Protein AF-A0A7V0UEN3-F1 (afdb_monomer)

Secondary structure (DSSP, 8-state):
----------------------TTSSSSTTSS--PPPPPPPPPP----PPPS-GGG---HHHHHHH-HHHHHHHTTSTTTTS-TT-SSS-TTHHHH---HHHHHHHHHHTT-HHHHHHHGGGS--TTS-HHHHHHHHHHHHTT-TTTTTGGGSHHHHTT--HHHHB-SS-------TT-TT--HHHHHHHHSPPHHHHHHHHHTTTBSS-HHHHHHTT-HHHHHHHTSSEE-STTTTSS-HHHHB-TT--SSTT-BSS-TTTTGGGT-GGG----SB--HHHHHT-GGGTB-SSEESSGGGBSSSSHHHHHTTT---TTSTTS---HHHHHHS--GGGT-TTTT-BSS-TT---

Structure (mmCIF, N/CA/C/O backbone):
data_AF-A0A7V0UEN3-F1
#
_entry.id   AF-A0A7V0UEN3-F1
#
loop_
_atom_site.group_PDB
_atom_site.id
_atom_site.type_symbol
_atom_site.label_atom_id
_atom_site.label_alt_id
_atom_site.label_comp_id
_atom_site.label_asym_id
_atom_site.label_entity_id
_atom_site.label_seq_id
_atom_site.pdbx_PDB_ins_code
_atom_site.Cartn_x
_atom_site.Cartn_y
_atom_site.Cartn_z
_atom_site.occupancy
_atom_site.B_iso_or_equiv
_atom_site.auth_seq_id
_atom_site.auth_comp_id
_atom_site.auth_asym_id
_atom_site.auth_atom_id
_atom_site.pdbx_PDB_model_num
ATOM 1 N N . MET A 1 1 ? 78.590 21.177 48.701 1.00 34.06 1 MET A N 1
ATOM 2 C CA . MET A 1 1 ? 79.447 22.345 48.427 1.00 34.06 1 MET A CA 1
ATOM 3 C C . MET A 1 1 ? 79.765 22.351 46.938 1.00 34.06 1 MET A C 1
ATOM 5 O O . MET A 1 1 ? 80.317 21.374 46.465 1.00 34.06 1 MET A O 1
ATOM 9 N N . ASN A 1 2 ? 79.355 23.424 46.264 1.00 30.95 2 ASN A N 1
ATOM 10 C CA . ASN A 1 2 ? 79.818 23.989 44.992 1.00 30.95 2 ASN A CA 1
ATOM 11 C C . ASN A 1 2 ? 79.798 23.233 43.646 1.00 30.95 2 ASN A C 1
ATOM 13 O O . ASN A 1 2 ? 80.388 22.180 43.442 1.00 30.95 2 ASN A O 1
ATOM 17 N N . MET A 1 3 ? 79.146 23.958 42.730 1.00 35.62 3 MET A N 1
ATOM 18 C CA . MET A 1 3 ? 79.207 24.022 41.270 1.00 35.62 3 MET A CA 1
ATOM 19 C C . MET A 1 3 ? 80.623 24.146 40.680 1.00 35.62 3 MET A C 1
ATOM 21 O O . MET A 1 3 ? 81.518 24.634 41.366 1.00 35.62 3 MET A O 1
ATOM 25 N N . ILE A 1 4 ? 80.738 23.802 39.383 1.00 38.94 4 ILE A N 1
ATOM 26 C CA . ILE A 1 4 ? 81.404 24.486 38.232 1.00 38.94 4 ILE A CA 1
ATOM 27 C C . ILE A 1 4 ? 81.674 23.375 37.179 1.00 38.94 4 ILE A C 1
ATOM 29 O O . ILE A 1 4 ? 82.409 22.443 37.472 1.00 38.94 4 ILE A O 1
ATOM 33 N N . ASP A 1 5 ? 80.912 23.217 36.090 1.00 41.44 5 ASP A N 1
ATOM 34 C CA . ASP A 1 5 ? 80.857 23.943 34.796 1.00 41.44 5 ASP A CA 1
ATOM 35 C C . ASP A 1 5 ? 81.599 23.200 33.650 1.00 41.44 5 ASP A C 1
ATOM 37 O O . ASP A 1 5 ? 82.594 22.517 33.868 1.00 41.44 5 ASP A O 1
ATOM 41 N N . LEU A 1 6 ? 81.091 23.408 32.426 1.00 35.53 6 LEU A N 1
ATOM 42 C CA . LEU A 1 6 ? 81.645 23.162 31.085 1.00 35.53 6 LEU A CA 1
ATOM 43 C C . LEU A 1 6 ? 81.491 21.772 30.437 1.00 35.53 6 LEU A C 1
ATOM 45 O O . LEU A 1 6 ? 82.351 20.901 30.533 1.00 35.53 6 LEU A O 1
ATOM 49 N N . LYS A 1 7 ? 80.508 21.680 29.527 1.00 35.31 7 LYS A N 1
ATOM 50 C CA . LYS A 1 7 ? 80.811 21.689 28.078 1.00 35.31 7 LYS A CA 1
ATOM 51 C C . LYS A 1 7 ? 79.569 21.956 27.222 1.00 35.31 7 LYS A C 1
ATOM 53 O O . LYS A 1 7 ? 78.658 21.143 27.108 1.00 35.31 7 LYS A O 1
ATOM 58 N N . GLN A 1 8 ? 79.593 23.114 26.569 1.00 39.03 8 GLN A N 1
ATOM 59 C CA . GLN A 1 8 ? 78.800 23.449 25.391 1.00 39.03 8 GLN A CA 1
ATOM 60 C C . GLN A 1 8 ? 79.084 22.451 24.255 1.00 39.03 8 GLN A C 1
ATOM 62 O O . GLN A 1 8 ? 80.244 22.160 23.975 1.00 39.03 8 GLN A O 1
ATOM 67 N N . SER A 1 9 ? 78.061 22.016 23.518 1.00 34.69 9 SER A N 1
ATOM 68 C CA . SER A 1 9 ? 77.983 22.297 22.075 1.00 34.69 9 SER A CA 1
ATOM 69 C C . SER A 1 9 ? 76.723 21.699 21.434 1.00 34.69 9 SER A C 1
ATOM 71 O O . SER A 1 9 ? 76.476 20.504 21.494 1.00 34.69 9 SER A O 1
ATOM 73 N N . ARG A 1 10 ? 75.991 22.584 20.745 1.00 42.34 10 ARG A N 1
ATOM 74 C CA . ARG A 1 10 ? 75.210 22.328 19.525 1.00 42.34 10 ARG A CA 1
ATOM 75 C C . ARG A 1 10 ? 74.055 21.327 19.622 1.00 42.34 10 ARG A C 1
ATOM 77 O O . ARG A 1 10 ? 74.229 20.155 19.337 1.00 42.34 10 ARG A O 1
ATOM 84 N N . LEU A 1 11 ? 72.844 21.859 19.779 1.00 40.72 11 LEU A N 1
ATOM 85 C CA . LEU A 1 11 ? 71.678 21.382 19.029 1.00 40.72 11 LEU A CA 1
ATOM 86 C C . LEU A 1 11 ? 70.752 22.572 18.748 1.00 40.72 11 LEU A C 1
ATOM 88 O O . LEU A 1 11 ? 70.087 23.111 19.631 1.00 40.72 11 LEU A O 1
ATOM 92 N N . ASN A 1 12 ? 70.803 23.010 17.489 1.00 36.81 12 ASN A N 1
ATOM 93 C CA . ASN A 1 12 ? 69.832 23.888 16.842 1.00 36.81 12 ASN A CA 1
ATOM 94 C C . ASN A 1 12 ? 68.415 23.351 17.139 1.00 36.81 12 ASN A C 1
ATOM 96 O O . ASN A 1 12 ? 68.198 22.145 17.097 1.00 36.81 12 ASN A O 1
ATOM 100 N N . ARG A 1 13 ? 67.446 24.179 17.563 1.00 47.31 13 ARG A N 1
ATOM 101 C CA . ARG A 1 13 ? 66.555 24.983 16.693 1.00 47.31 13 ARG A CA 1
ATOM 102 C C . ARG A 1 13 ? 66.130 24.209 15.436 1.00 47.31 13 ARG A C 1
ATOM 104 O O . ARG A 1 13 ? 66.981 23.649 14.767 1.00 47.31 13 ARG A O 1
ATOM 111 N N . TRP A 1 14 ? 64.844 24.299 15.092 1.00 39.47 14 TRP A N 1
ATOM 112 C CA . TRP A 1 14 ? 64.136 23.610 13.997 1.00 39.47 14 TRP A CA 1
ATOM 113 C C . TRP A 1 14 ? 63.503 22.279 14.396 1.00 39.47 14 TRP A C 1
ATOM 115 O O . TRP A 1 14 ? 64.093 21.241 14.167 1.00 39.47 14 TRP A O 1
ATOM 125 N N . LEU A 1 15 ? 62.286 22.328 14.952 1.00 40.00 15 LEU A N 1
ATOM 126 C CA . LEU A 1 15 ? 61.214 21.336 14.743 1.00 40.00 15 LEU A CA 1
ATOM 127 C C . LEU A 1 15 ? 59.886 21.900 15.307 1.00 40.00 15 LEU A C 1
ATOM 129 O O . LEU A 1 15 ? 59.292 21.374 16.239 1.00 40.00 15 LEU A O 1
ATOM 133 N N . LEU A 1 16 ? 59.433 23.025 14.748 1.00 46.91 16 LEU A N 1
ATOM 134 C CA . LEU A 1 16 ? 58.055 23.513 14.888 1.00 46.91 16 LEU A CA 1
ATOM 135 C C . LEU A 1 16 ? 57.559 23.930 13.503 1.00 46.91 16 LEU A C 1
ATOM 137 O O . LEU A 1 16 ? 57.627 25.101 13.147 1.00 46.91 16 LEU A O 1
ATOM 141 N N . ALA A 1 17 ? 57.119 22.962 12.704 1.00 47.28 17 ALA A N 1
ATOM 142 C CA . ALA A 1 17 ? 56.241 23.180 11.557 1.00 47.28 17 ALA A CA 1
ATOM 143 C C . ALA A 1 17 ? 55.686 21.829 11.080 1.00 47.28 17 ALA A C 1
ATOM 145 O O . ALA A 1 17 ? 56.423 20.849 11.048 1.00 47.28 17 ALA A O 1
ATOM 146 N N . PHE A 1 18 ? 54.418 21.834 10.658 1.00 39.78 18 PHE A N 1
ATOM 147 C CA . PHE A 1 18 ? 53.669 20.764 9.976 1.00 39.78 18 PHE A CA 1
ATOM 148 C C . PHE A 1 18 ? 52.889 19.763 10.847 1.00 39.78 18 PHE A C 1
ATOM 150 O O . PHE A 1 18 ? 53.168 18.569 10.869 1.00 39.78 18 PHE A O 1
ATOM 157 N N . ALA A 1 19 ? 51.800 20.244 11.454 1.00 39.06 19 ALA A N 1
ATOM 158 C CA . ALA A 1 19 ? 50.591 19.437 11.642 1.00 39.06 19 ALA A CA 1
ATOM 159 C C . ALA A 1 19 ? 49.602 19.765 10.496 1.00 39.06 19 ALA A C 1
ATOM 161 O O . ALA A 1 19 ? 49.309 20.948 10.304 1.00 39.06 19 ALA A O 1
ATOM 162 N N . PRO A 1 20 ? 49.103 18.792 9.707 1.00 40.47 20 PRO A N 1
ATOM 163 C CA . PRO A 1 20 ? 48.099 19.056 8.677 1.00 40.47 20 PRO A CA 1
ATOM 164 C C . PRO A 1 20 ? 46.680 19.103 9.286 1.00 40.47 20 PRO A C 1
ATOM 166 O O . PRO A 1 20 ? 46.420 18.445 10.298 1.00 40.47 20 PRO A O 1
ATOM 169 N N . PRO A 1 21 ? 45.729 19.849 8.692 1.00 40.44 21 PRO A N 1
ATOM 170 C CA . PRO A 1 21 ? 44.387 19.999 9.237 1.00 40.44 21 PRO A CA 1
ATOM 171 C C . PRO A 1 21 ? 43.515 18.801 8.829 1.00 40.44 21 PRO A C 1
ATOM 173 O O . PRO A 1 21 ? 43.104 18.679 7.681 1.00 40.44 21 PRO A O 1
ATOM 176 N N . ILE A 1 22 ? 43.197 17.914 9.774 1.00 46.47 22 ILE A N 1
ATOM 177 C CA . ILE A 1 22 ? 42.320 16.743 9.546 1.00 46.47 22 ILE A CA 1
ATOM 178 C C . ILE A 1 22 ? 40.815 17.107 9.653 1.00 46.47 22 ILE A C 1
ATOM 180 O O . ILE A 1 22 ? 39.937 16.280 9.432 1.00 46.47 22 ILE A O 1
ATOM 184 N N . LEU A 1 23 ? 40.465 18.369 9.919 1.00 43.69 23 LE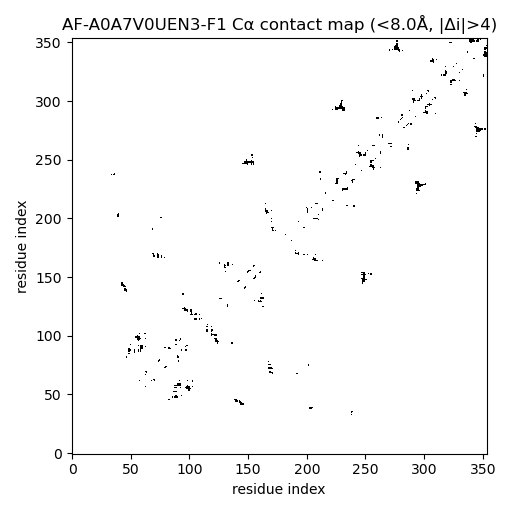U A N 1
ATOM 185 C CA . LEU A 1 23 ? 39.099 18.771 10.297 1.00 43.69 23 LEU A CA 1
ATOM 186 C C . LEU A 1 23 ? 38.166 19.243 9.159 1.00 43.69 23 LEU A C 1
ATOM 188 O O . LEU A 1 23 ? 37.097 19.768 9.451 1.00 43.69 23 LEU A O 1
ATOM 192 N N . ALA A 1 24 ? 38.506 19.049 7.879 1.00 43.19 24 ALA A N 1
ATOM 193 C CA . ALA A 1 24 ? 37.712 19.596 6.763 1.00 43.19 24 ALA A CA 1
ATOM 194 C C . ALA A 1 24 ? 36.991 18.566 5.863 1.00 43.19 24 ALA A C 1
ATOM 196 O O . ALA A 1 24 ? 36.350 18.965 4.895 1.00 43.19 24 ALA A O 1
ATOM 197 N N . LEU A 1 25 ? 37.050 17.258 6.156 1.00 40.44 25 LEU A N 1
ATOM 198 C CA . LEU A 1 25 ? 36.432 16.218 5.306 1.00 40.44 25 LEU A CA 1
ATOM 199 C C . LEU A 1 25 ? 35.121 15.611 5.837 1.00 40.44 25 LEU A C 1
ATOM 201 O O . LEU A 1 25 ? 34.503 14.808 5.145 1.00 40.44 25 LEU A O 1
ATOM 205 N N . SER A 1 26 ? 34.643 16.001 7.020 1.00 42.44 26 SER A N 1
ATOM 206 C CA . SER A 1 26 ? 33.393 15.469 7.593 1.00 42.44 26 SER A CA 1
ATOM 207 C C . SER A 1 26 ? 32.127 16.225 7.166 1.00 42.44 26 SER A C 1
ATOM 209 O O . SER A 1 26 ? 31.025 15.711 7.344 1.00 42.44 26 SER A O 1
ATOM 211 N N . ALA A 1 27 ? 32.251 17.413 6.565 1.00 39.34 27 ALA A N 1
ATOM 212 C CA . ALA A 1 27 ? 31.098 18.235 6.183 1.00 39.34 27 ALA A CA 1
ATOM 213 C C . ALA A 1 27 ? 30.484 17.873 4.814 1.00 39.34 27 ALA A C 1
ATOM 215 O O . ALA A 1 27 ? 29.360 18.280 4.526 1.00 39.34 27 ALA A O 1
ATOM 216 N N . LEU A 1 28 ? 31.177 17.093 3.973 1.00 37.66 28 LEU A N 1
ATOM 217 C CA . LEU A 1 28 ? 30.722 16.793 2.606 1.00 37.66 28 LEU A CA 1
ATOM 218 C C . LEU A 1 28 ? 29.909 15.492 2.473 1.00 37.66 28 LEU A C 1
ATOM 220 O O . LEU A 1 28 ? 29.387 15.201 1.400 1.00 37.66 28 LEU A O 1
ATOM 224 N N . SER A 1 29 ? 29.749 14.729 3.558 1.00 41.34 29 SER A N 1
ATOM 225 C CA . SER A 1 29 ? 29.004 13.459 3.550 1.00 41.34 29 SER A CA 1
ATOM 226 C C . SER A 1 29 ? 27.499 13.616 3.807 1.00 41.34 29 SER A C 1
ATOM 228 O O . SER A 1 29 ? 26.757 12.648 3.667 1.00 41.34 29 SER A O 1
ATOM 230 N N . LEU A 1 30 ? 27.012 14.815 4.156 1.00 44.59 30 LEU A N 1
ATOM 231 C CA . LEU A 1 30 ? 25.584 15.047 4.428 1.00 44.59 30 LEU A CA 1
ATOM 232 C C . LEU A 1 30 ? 24.737 15.361 3.181 1.00 44.59 30 LEU A C 1
ATOM 234 O O . LEU A 1 30 ? 23.515 15.428 3.286 1.00 44.59 30 LEU A O 1
ATOM 238 N N . ALA A 1 31 ? 25.339 15.522 1.999 1.00 39.62 31 ALA A N 1
ATOM 239 C CA . ALA A 1 31 ? 24.611 15.962 0.803 1.00 39.62 31 ALA A CA 1
ATOM 240 C C . ALA A 1 31 ? 24.012 14.829 -0.060 1.00 39.62 31 ALA A C 1
ATOM 242 O O . ALA A 1 31 ? 23.260 15.120 -0.987 1.00 39.62 31 ALA A O 1
ATOM 243 N N . LEU A 1 32 ? 24.299 13.550 0.231 1.00 43.38 32 LEU A N 1
ATOM 244 C CA . LEU A 1 32 ? 23.745 12.398 -0.510 1.00 43.38 32 LEU A CA 1
ATOM 245 C C . LEU A 1 32 ? 22.844 11.475 0.326 1.00 43.38 32 LEU A C 1
ATOM 247 O O . LEU A 1 32 ? 22.418 10.426 -0.160 1.00 43.38 32 LEU A O 1
ATOM 251 N N . ALA A 1 33 ? 22.495 11.857 1.556 1.00 44.06 33 ALA A N 1
ATOM 252 C CA . ALA A 1 33 ? 21.437 11.161 2.276 1.00 44.06 33 ALA A CA 1
ATOM 253 C C . ALA A 1 33 ? 20.106 11.434 1.559 1.00 44.06 33 ALA A C 1
ATOM 255 O O . ALA A 1 33 ? 19.548 12.529 1.660 1.00 44.06 33 ALA A O 1
ATOM 256 N N . GLN A 1 34 ? 19.606 10.449 0.805 1.00 48.62 34 GLN A N 1
ATOM 257 C CA . GLN A 1 34 ? 18.229 10.455 0.318 1.00 48.62 34 GLN A CA 1
ATOM 258 C C . GLN A 1 34 ? 17.321 10.731 1.520 1.00 48.62 34 GLN A C 1
ATOM 260 O O . GLN A 1 34 ? 17.281 9.945 2.468 1.00 48.62 34 GLN A O 1
ATOM 265 N N . LYS A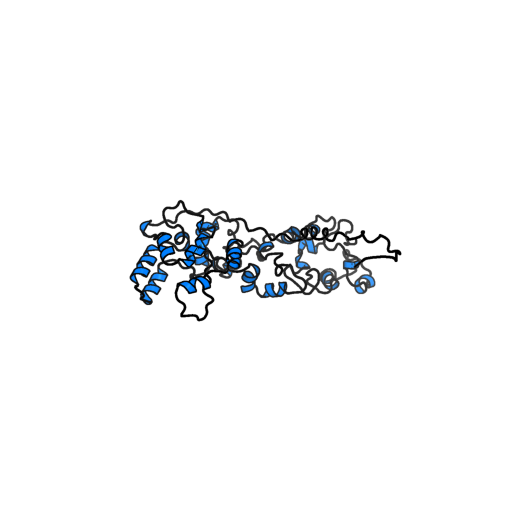 1 35 ? 16.658 11.896 1.514 1.00 43.53 35 LYS A N 1
ATOM 266 C CA . LYS A 1 35 ? 15.721 12.281 2.571 1.00 43.53 35 LYS A CA 1
ATOM 267 C C . LYS A 1 35 ? 14.713 11.151 2.744 1.00 43.53 35 LYS A C 1
ATOM 269 O O . LYS A 1 35 ? 14.164 10.665 1.754 1.00 43.53 35 LYS A O 1
ATOM 274 N N . GLN A 1 36 ? 14.475 10.750 3.994 1.00 47.44 36 GLN A N 1
ATOM 275 C CA . GLN A 1 36 ? 13.388 9.829 4.298 1.00 47.44 36 GLN A CA 1
ATOM 276 C C . GLN A 1 36 ? 12.096 10.368 3.668 1.00 47.44 36 GLN A C 1
ATOM 278 O O . GLN A 1 36 ? 11.862 11.582 3.716 1.00 47.44 36 GLN A O 1
ATOM 283 N N . PRO A 1 37 ? 11.275 9.497 3.060 1.00 49.25 37 PRO A N 1
ATOM 284 C CA . PRO A 1 37 ? 10.023 9.924 2.461 1.00 49.25 37 PRO A CA 1
ATOM 285 C C . PRO A 1 37 ? 9.181 10.645 3.513 1.00 49.25 37 PRO A C 1
ATOM 287 O O . PRO A 1 37 ? 9.057 10.162 4.642 1.00 49.25 37 PRO A O 1
ATOM 290 N N . ALA A 1 38 ? 8.629 11.798 3.130 1.00 52.62 38 ALA A N 1
ATOM 291 C CA . ALA A 1 38 ? 7.793 12.618 3.995 1.00 52.62 38 ALA A CA 1
ATOM 292 C C . ALA A 1 38 ? 6.651 11.791 4.615 1.00 52.62 38 ALA A C 1
ATOM 294 O O . ALA A 1 38 ? 6.187 10.803 4.032 1.00 52.62 38 ALA A O 1
ATOM 295 N N . ALA A 1 39 ? 6.218 12.188 5.814 1.00 54.94 39 ALA A N 1
ATOM 296 C CA . ALA A 1 39 ? 5.017 11.632 6.425 1.00 54.94 39 ALA A CA 1
ATOM 297 C C . ALA A 1 39 ? 3.810 11.889 5.508 1.00 54.94 39 ALA A C 1
ATOM 299 O O . ALA A 1 39 ? 3.740 12.928 4.851 1.00 54.94 39 ALA A O 1
ATOM 300 N N . ASN A 1 40 ? 2.879 10.936 5.448 1.00 56.06 40 ASN A N 1
ATOM 301 C CA . ASN A 1 40 ? 1.667 11.100 4.649 1.00 56.06 40 ASN A CA 1
ATOM 302 C C . ASN A 1 40 ? 0.810 12.236 5.228 1.00 56.06 40 ASN A C 1
ATOM 304 O O . ASN A 1 40 ? 0.634 12.316 6.446 1.00 56.06 40 ASN A O 1
ATOM 308 N N . GLU A 1 41 ? 0.245 13.074 4.359 1.00 59.41 41 GLU A N 1
ATOM 309 C CA . GLU A 1 41 ? -0.766 14.055 4.759 1.00 59.41 41 GLU A CA 1
ATOM 310 C C . GLU A 1 41 ? -2.025 13.352 5.302 1.00 59.41 41 GLU A C 1
ATOM 312 O O . GLU A 1 41 ? -2.344 12.219 4.929 1.00 59.41 41 GLU A O 1
ATOM 317 N N . SER A 1 42 ? -2.737 14.003 6.226 1.00 58.00 42 SER A N 1
ATOM 318 C CA . SER A 1 42 ? -3.963 13.456 6.816 1.00 58.00 42 SER A CA 1
ATOM 319 C C . SER A 1 42 ? -5.123 13.502 5.820 1.00 58.00 42 SER A C 1
ATOM 321 O O . SER A 1 42 ? -5.390 14.559 5.250 1.00 58.00 42 SER A O 1
ATOM 323 N N . SER A 1 43 ? -5.871 12.405 5.679 1.00 62.62 43 SER A N 1
ATOM 324 C CA . SER A 1 43 ? -7.064 12.367 4.825 1.00 62.62 43 SER A CA 1
ATOM 325 C C . SER A 1 43 ? -8.140 13.363 5.288 1.00 62.62 43 SER A C 1
ATOM 327 O O . SER A 1 43 ? -8.402 13.512 6.485 1.00 62.62 43 SER A O 1
ATOM 329 N N . THR A 1 44 ? -8.799 14.026 4.335 1.00 68.31 44 THR A N 1
ATOM 330 C CA . THR A 1 44 ? -9.935 14.920 4.596 1.00 68.31 44 THR A CA 1
ATOM 331 C C . THR A 1 44 ? -11.222 14.106 4.742 1.00 68.31 44 THR A C 1
ATOM 333 O O . THR A 1 44 ? -11.610 13.340 3.861 1.00 68.31 44 THR A O 1
ATOM 336 N N . VAL A 1 45 ? -11.887 14.245 5.888 1.00 72.19 45 VAL A N 1
ATOM 337 C CA . VAL A 1 45 ? -13.067 13.453 6.257 1.00 72.19 45 VAL A CA 1
ATOM 338 C C . VAL A 1 45 ? -14.178 14.384 6.731 1.00 72.19 45 VAL A C 1
ATOM 340 O O . VAL A 1 45 ? -13.932 15.271 7.547 1.00 72.19 45 VAL A O 1
ATOM 343 N N . GLN A 1 46 ? -15.401 14.166 6.243 1.00 70.38 46 GLN A N 1
ATOM 344 C CA . GLN A 1 46 ? -16.605 14.774 6.808 1.00 70.38 46 GLN A CA 1
ATOM 345 C C . GLN A 1 46 ? -17.293 13.755 7.716 1.00 70.38 46 GLN A C 1
ATOM 347 O O . GLN A 1 46 ? -17.816 12.749 7.244 1.00 70.38 46 GLN A O 1
ATOM 352 N N . TRP A 1 47 ? -17.289 14.015 9.022 1.00 72.56 47 TRP A N 1
ATOM 353 C CA . TRP A 1 47 ? -17.995 13.192 10.001 1.00 72.56 47 TRP A CA 1
ATOM 354 C C . TRP A 1 47 ? -19.257 13.900 10.477 1.00 72.56 47 TRP A C 1
ATOM 356 O O . TRP A 1 47 ? -19.260 15.116 10.671 1.00 72.56 47 TRP A O 1
ATOM 366 N N . LYS A 1 48 ? -20.319 13.124 10.688 1.00 71.62 48 LYS A N 1
ATOM 367 C CA . LYS A 1 48 ? -21.566 13.579 11.302 1.00 71.62 48 LYS A CA 1
ATOM 368 C C . LYS A 1 48 ? -21.865 12.712 12.511 1.00 71.62 48 LYS A C 1
ATOM 370 O O . LYS A 1 48 ? -21.597 11.512 12.484 1.00 71.62 48 LYS A O 1
ATOM 375 N N . GLN A 1 49 ? -22.465 13.324 13.527 1.00 73.56 49 GLN A N 1
ATOM 376 C CA . GLN A 1 49 ? -22.904 12.607 14.713 1.00 73.56 49 GLN A CA 1
ATOM 377 C C . GLN A 1 49 ? -23.857 11.466 14.322 1.00 73.56 49 GLN A C 1
ATOM 379 O O . GLN A 1 49 ? -24.768 11.693 13.515 1.00 73.56 49 GLN A O 1
ATOM 384 N N . PRO A 1 50 ? -23.650 10.244 14.844 1.00 72.19 50 PRO A N 1
ATOM 385 C CA . PRO A 1 50 ? -24.541 9.128 14.566 1.00 72.19 50 PRO A CA 1
ATOM 386 C C . PRO A 1 50 ? -25.950 9.411 15.101 1.00 72.19 50 PRO A C 1
ATOM 388 O O . PRO A 1 50 ? -26.120 10.016 16.157 1.00 72.19 50 PRO A O 1
ATOM 391 N N . ALA A 1 51 ? -26.969 8.964 14.366 1.00 68.94 51 ALA A N 1
ATOM 392 C CA . ALA A 1 51 ? -28.355 9.029 14.818 1.00 68.94 51 ALA A CA 1
ATOM 393 C C . ALA A 1 51 ? -28.597 7.998 15.934 1.00 68.94 51 ALA A C 1
ATOM 395 O O . ALA A 1 51 ? -28.192 6.843 15.801 1.00 68.94 51 ALA A O 1
ATOM 396 N N . GLY A 1 52 ? -29.270 8.400 17.013 1.00 75.50 52 GLY A N 1
ATOM 397 C CA . GLY A 1 52 ? -29.602 7.519 18.133 1.00 75.50 52 GLY A CA 1
ATOM 398 C C . GLY A 1 52 ? -30.107 8.286 19.351 1.00 75.50 52 GLY A C 1
ATOM 399 O O . GLY A 1 52 ? -30.125 9.518 19.354 1.00 75.50 52 GLY A O 1
ATOM 400 N N . ASN A 1 53 ? -30.528 7.557 20.384 1.00 84.50 53 ASN A N 1
ATOM 401 C CA . ASN A 1 53 ? -30.841 8.151 21.676 1.00 84.50 53 ASN A CA 1
ATOM 402 C C . ASN A 1 53 ? -29.523 8.394 22.436 1.00 84.50 53 ASN A C 1
ATOM 404 O O . ASN A 1 53 ? -28.781 7.432 22.633 1.00 84.50 53 ASN A O 1
ATOM 408 N N . PRO A 1 54 ? -29.226 9.627 22.896 1.00 85.44 54 PRO A N 1
ATOM 409 C CA . PRO A 1 54 ? -28.052 9.899 23.728 1.00 85.44 54 PRO A CA 1
ATOM 410 C C . PRO A 1 54 ? -27.910 8.940 24.917 1.00 85.44 54 PRO A C 1
ATOM 412 O O . PRO A 1 54 ? -26.797 8.595 25.294 1.00 85.44 54 PRO A O 1
ATOM 415 N N . GLY A 1 55 ? -29.033 8.477 25.480 1.00 89.12 55 GLY A N 1
ATOM 416 C CA . GLY A 1 55 ? -29.049 7.551 26.611 1.00 89.12 55 GLY A CA 1
ATOM 417 C C . GLY A 1 55 ? -28.485 6.159 26.318 1.00 89.12 55 GLY A C 1
ATOM 418 O O . GLY A 1 55 ? -28.195 5.444 27.268 1.00 89.12 55 GLY A O 1
ATOM 419 N N . ASP A 1 56 ? -28.301 5.777 25.051 1.00 91.75 56 ASP A N 1
ATOM 420 C CA . ASP A 1 56 ? -27.729 4.477 24.668 1.00 91.75 56 ASP A CA 1
ATOM 421 C C . ASP A 1 56 ? -26.187 4.495 24.635 1.00 91.75 56 ASP A C 1
ATOM 423 O O . ASP A 1 56 ? -25.545 3.451 24.478 1.00 91.75 56 ASP A O 1
ATOM 427 N N . PHE A 1 57 ? -25.582 5.676 24.785 1.00 91.69 57 PHE A N 1
ATOM 428 C CA . PHE A 1 57 ? -24.140 5.891 24.730 1.00 91.69 57 PHE A CA 1
ATOM 429 C C . PHE A 1 57 ? -23.551 5.968 26.140 1.00 91.69 57 PHE A C 1
ATOM 431 O O . PHE A 1 57 ? -24.099 6.616 27.029 1.00 91.69 57 PHE A O 1
ATOM 438 N N . ALA A 1 58 ? -22.438 5.271 26.349 1.00 91.31 58 ALA A N 1
ATOM 439 C CA . ALA A 1 58 ? -21.756 5.196 27.636 1.00 91.31 58 ALA A CA 1
ATOM 440 C C . ALA A 1 58 ? -20.759 6.345 27.845 1.00 91.31 58 ALA A C 1
ATOM 442 O O . ALA A 1 58 ? -20.459 6.683 28.988 1.00 91.31 58 ALA A O 1
ATOM 443 N N . GLY A 1 59 ? -20.247 6.942 26.763 1.00 88.94 59 GLY A N 1
ATOM 444 C CA . GLY A 1 59 ? -19.151 7.903 26.826 1.00 88.94 59 GLY A CA 1
ATOM 445 C C . GLY A 1 59 ? -17.771 7.240 26.878 1.00 88.94 59 GLY A C 1
ATOM 446 O O . GLY A 1 59 ? -17.613 6.050 27.176 1.00 88.94 59 GLY A O 1
ATOM 447 N N . THR A 1 60 ? -16.744 8.029 26.559 1.00 87.19 60 THR A N 1
ATOM 448 C CA . THR A 1 60 ? -15.363 7.535 26.420 1.00 87.19 60 THR A CA 1
ATOM 449 C C . THR A 1 60 ? -14.774 7.144 27.776 1.00 87.19 60 THR A C 1
ATOM 451 O O . THR A 1 60 ? -14.051 6.158 27.870 1.00 87.19 60 THR A O 1
ATOM 454 N N . GLU A 1 61 ? -15.142 7.847 28.845 1.00 88.88 61 GLU A N 1
ATOM 455 C CA . GLU A 1 61 ? -14.633 7.641 30.203 1.00 88.88 61 GLU A CA 1
ATOM 456 C C . GLU A 1 61 ? -15.039 6.272 30.763 1.00 88.88 61 GLU A C 1
ATOM 458 O O . GLU A 1 61 ? -14.230 5.594 31.397 1.00 88.88 61 GLU A O 1
ATOM 463 N N . VAL A 1 62 ? -16.271 5.828 30.483 1.00 92.69 62 VAL A N 1
ATOM 464 C CA . VAL A 1 62 ? -16.743 4.488 30.868 1.00 92.69 62 VAL A CA 1
ATOM 465 C C . VAL A 1 62 ? -15.934 3.413 30.144 1.00 92.69 62 VAL A C 1
ATOM 467 O O . VAL A 1 62 ? -15.534 2.424 30.755 1.00 92.69 62 VAL A O 1
ATOM 470 N N . CYS A 1 63 ? -15.645 3.624 28.858 1.00 91.50 63 CYS A N 1
ATOM 471 C CA . CYS A 1 63 ? -14.833 2.701 28.072 1.00 91.50 63 CYS A CA 1
ATOM 472 C C . CYS A 1 63 ? -13.394 2.641 28.608 1.00 91.50 63 CYS A C 1
ATOM 474 O O . CYS A 1 63 ? -12.882 1.550 28.857 1.00 91.50 63 CYS A O 1
ATOM 476 N N . ALA A 1 64 ? -12.766 3.797 28.846 1.00 90.19 64 ALA A N 1
ATOM 477 C CA . ALA A 1 64 ? -11.399 3.916 29.353 1.00 90.19 64 ALA A CA 1
ATOM 478 C C . ALA A 1 64 ? -11.221 3.292 30.748 1.00 90.19 64 ALA A C 1
ATOM 480 O O . ALA A 1 64 ? -10.150 2.771 31.051 1.00 90.19 64 ALA A O 1
ATOM 481 N N . GLY A 1 65 ? -12.276 3.271 31.573 1.00 90.25 65 GLY A N 1
ATOM 482 C CA . GLY A 1 65 ? -12.265 2.615 32.884 1.00 90.25 65 GLY A CA 1
ATOM 483 C C . GLY A 1 65 ? -11.979 1.108 32.833 1.00 90.25 65 GLY A C 1
ATOM 484 O O . GLY A 1 65 ? -11.408 0.566 33.778 1.00 90.25 65 GLY A O 1
ATOM 485 N N . CYS A 1 66 ? -12.323 0.434 31.729 1.00 90.31 66 CYS A N 1
ATOM 486 C CA . CYS A 1 66 ? -12.046 -0.995 31.528 1.00 90.31 66 CYS A CA 1
ATOM 487 C C . CYS A 1 66 ? -11.002 -1.263 30.427 1.00 90.31 66 CYS A C 1
ATOM 489 O O . CYS A 1 66 ? -10.223 -2.206 30.541 1.00 90.31 66 CYS A O 1
ATOM 491 N N . HIS A 1 67 ? -10.954 -0.434 29.383 1.00 91.12 67 HIS A N 1
ATOM 492 C CA . HIS A 1 67 ? -10.090 -0.570 28.204 1.00 91.12 67 HIS A CA 1
ATOM 493 C C . HIS A 1 67 ? -8.945 0.454 28.207 1.00 91.12 67 HIS A C 1
ATOM 495 O O . HIS A 1 67 ? -8.768 1.236 27.273 1.00 91.12 67 HIS A O 1
ATOM 501 N N . VAL A 1 68 ? -8.157 0.452 29.287 1.00 87.06 68 VAL A N 1
ATOM 502 C CA . VAL A 1 68 ? -7.090 1.441 29.535 1.00 87.06 68 VAL A CA 1
ATOM 503 C C . VAL A 1 68 ? -6.024 1.429 28.434 1.00 87.06 68 VAL A C 1
ATOM 505 O O . VAL A 1 68 ? -5.524 2.476 28.020 1.00 87.06 68 VAL A O 1
ATOM 508 N N . VAL A 1 69 ? -5.653 0.241 27.945 1.00 84.62 69 VAL A N 1
ATOM 509 C CA . VAL A 1 69 ? -4.593 0.106 26.937 1.00 84.62 69 VAL A CA 1
ATOM 510 C C . VAL A 1 69 ? -5.084 0.629 25.591 1.00 84.62 69 VAL A C 1
ATOM 512 O O . VAL A 1 69 ? -4.394 1.432 24.961 1.00 84.62 69 VAL A O 1
ATOM 515 N N . GLU A 1 70 ? -6.281 0.223 25.168 1.00 88.06 70 GLU A N 1
ATOM 516 C CA . GLU A 1 70 ? -6.900 0.686 23.929 1.00 88.06 70 GLU A CA 1
ATOM 517 C C . GLU A 1 70 ? -7.095 2.202 23.931 1.00 88.06 70 GLU A C 1
ATOM 519 O O . GLU A 1 70 ? -6.722 2.845 22.949 1.00 88.06 70 GLU A O 1
ATOM 524 N N . ASP A 1 71 ? -7.606 2.770 25.027 1.00 89.19 71 ASP A N 1
ATOM 525 C CA . ASP A 1 71 ? -7.792 4.214 25.187 1.00 89.19 71 ASP A CA 1
ATOM 526 C C . ASP A 1 71 ? -6.459 4.965 25.063 1.00 89.19 71 ASP A C 1
ATOM 528 O O . ASP A 1 71 ? -6.313 5.853 24.219 1.00 89.19 71 ASP A O 1
ATOM 532 N N . SER A 1 72 ? -5.430 4.525 25.798 1.00 88.12 72 SER A N 1
ATOM 533 C CA . SER A 1 72 ? -4.106 5.162 25.772 1.00 88.12 72 SER A CA 1
ATOM 534 C C . SER A 1 72 ? -3.460 5.169 24.382 1.00 88.12 72 SER A C 1
ATOM 536 O O . SER A 1 72 ? -2.730 6.100 24.033 1.00 88.12 72 SER A O 1
ATOM 538 N N . GLN A 1 73 ? -3.711 4.135 23.575 1.00 87.25 73 GLN A N 1
ATOM 539 C CA . GLN A 1 73 ? -3.217 4.044 22.205 1.00 87.25 73 GLN A CA 1
ATOM 540 C C . GLN A 1 73 ? -4.068 4.903 21.268 1.00 87.25 73 GLN A C 1
ATOM 542 O O . GLN A 1 73 ? -3.526 5.698 20.499 1.00 87.25 73 GLN A O 1
ATOM 547 N N . PHE A 1 74 ? -5.393 4.783 21.350 1.00 89.38 74 PHE A N 1
ATOM 548 C CA . PHE A 1 74 ? -6.334 5.532 20.522 1.00 89.38 74 PHE A CA 1
ATOM 549 C C . PHE A 1 74 ? -6.161 7.047 20.674 1.00 89.38 74 PHE A C 1
ATOM 551 O O . PHE A 1 74 ? -6.108 7.751 19.660 1.00 89.38 74 PHE A O 1
ATOM 558 N N . ALA A 1 75 ? -5.985 7.530 21.909 1.00 89.62 75 ALA A N 1
ATOM 559 C CA . ALA A 1 75 ? -5.808 8.941 22.253 1.00 89.62 75 ALA A CA 1
ATOM 560 C C . ALA A 1 75 ? -4.644 9.622 21.507 1.00 89.62 75 ALA A C 1
ATOM 562 O O . ALA A 1 75 ? -4.648 10.835 21.311 1.00 89.62 75 ALA A O 1
ATOM 563 N N . LYS A 1 76 ? -3.653 8.848 21.042 1.00 87.94 76 LYS A N 1
ATOM 564 C CA . LYS A 1 76 ? -2.489 9.346 20.287 1.00 87.94 76 LYS A CA 1
ATOM 565 C C . LYS A 1 76 ? -2.774 9.547 18.798 1.00 87.94 76 LYS A C 1
ATOM 567 O O . LYS A 1 76 ? -1.939 10.093 18.078 1.00 87.94 76 LYS A O 1
ATOM 572 N N . THR A 1 77 ? -3.909 9.059 18.304 1.00 88.62 77 THR A N 1
ATOM 573 C CA . THR A 1 77 ? -4.218 9.048 16.873 1.00 88.62 77 THR A CA 1
ATOM 574 C C . THR A 1 77 ? -4.981 10.290 16.431 1.00 88.62 77 THR A C 1
ATOM 576 O O . THR A 1 77 ? -5.682 10.940 17.202 1.00 88.62 77 THR A O 1
ATOM 579 N N . ALA A 1 78 ? -4.935 10.569 15.127 1.00 85.00 78 ALA A N 1
ATOM 580 C CA . 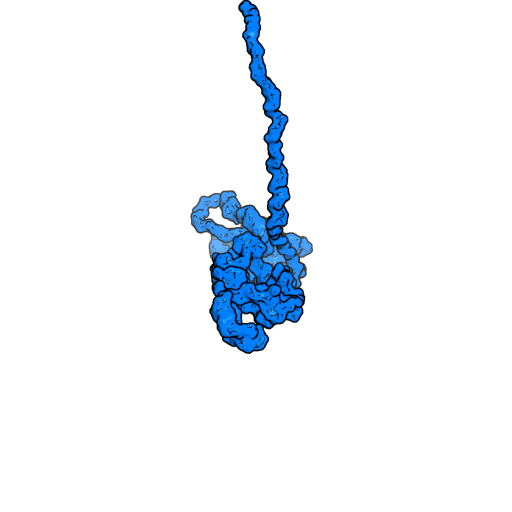ALA A 1 78 ? -5.758 11.616 14.527 1.00 85.00 78 ALA A CA 1
ATOM 581 C C . ALA A 1 78 ? -7.272 11.371 14.692 1.00 85.00 78 ALA A C 1
ATOM 583 O O . ALA A 1 78 ? -8.037 12.322 14.577 1.00 85.00 78 ALA A O 1
ATOM 584 N N . HIS A 1 79 ? -7.707 10.134 14.961 1.00 87.06 79 HIS A N 1
ATOM 585 C CA . HIS A 1 79 ? -9.118 9.822 15.196 1.00 87.06 79 HIS A CA 1
ATOM 586 C C . HIS A 1 79 ? -9.602 10.348 16.551 1.00 87.06 79 HIS A C 1
ATOM 588 O O . HIS A 1 79 ? -10.732 10.812 16.638 1.00 87.06 79 HIS A O 1
ATOM 594 N N . ALA A 1 80 ? -8.747 10.343 17.580 1.00 83.50 80 ALA A N 1
ATOM 595 C CA . ALA A 1 80 ? -9.087 10.899 18.889 1.00 83.50 80 ALA A CA 1
ATOM 596 C C . ALA A 1 80 ? -9.162 12.434 18.876 1.00 83.50 80 ALA A C 1
ATOM 598 O O . ALA A 1 80 ? -9.969 13.026 19.582 1.00 83.50 80 ALA A O 1
ATOM 599 N N . ALA A 1 81 ? -8.354 13.087 18.034 1.00 74.19 81 ALA A N 1
ATOM 600 C CA . ALA A 1 81 ? -8.342 14.545 17.893 1.00 74.19 81 ALA A CA 1
ATOM 601 C C . ALA A 1 81 ? -9.567 15.112 17.145 1.00 74.19 81 ALA A C 1
ATOM 603 O O . ALA A 1 81 ? -9.715 16.329 17.019 1.00 74.19 81 ALA A O 1
ATOM 604 N N . ARG A 1 82 ? -10.425 14.252 16.587 1.00 65.75 82 ARG A N 1
ATOM 605 C CA . ARG A 1 82 ? -11.620 14.637 15.832 1.00 65.75 82 ARG A CA 1
ATOM 606 C C . ARG A 1 82 ? -12.861 14.310 16.667 1.00 65.75 82 ARG A C 1
ATOM 608 O O . ARG A 1 82 ? -12.846 13.380 17.460 1.00 65.75 82 ARG A O 1
ATOM 615 N N . HIS A 1 83 ? -13.945 15.060 16.455 1.00 63.50 83 HIS A N 1
ATOM 616 C CA . HIS A 1 83 ? -15.275 14.831 17.058 1.00 63.50 83 HIS A CA 1
ATOM 617 C C . HIS A 1 83 ? -15.502 15.373 18.482 1.00 63.50 83 HIS A C 1
ATOM 619 O O . HIS A 1 83 ? -16.514 15.038 19.085 1.00 63.50 83 HIS A O 1
ATOM 625 N N . ALA A 1 84 ? -14.643 16.261 18.995 1.00 58.62 84 ALA A N 1
ATOM 626 C CA . ALA A 1 84 ? -14.785 16.833 20.343 1.00 58.62 84 ALA A CA 1
ATOM 627 C C . ALA A 1 84 ? -16.079 17.650 20.579 1.00 58.62 84 ALA A C 1
ATOM 629 O O . ALA A 1 84 ? -16.454 17.880 21.721 1.00 58.62 84 ALA A O 1
ATOM 630 N N . GLU A 1 85 ? -16.759 18.094 19.517 1.00 63.62 85 GLU A N 1
ATOM 631 C CA . GLU A 1 85 ? -17.942 18.967 19.608 1.00 63.62 85 GLU A CA 1
ATOM 632 C C . GLU A 1 85 ? -19.282 18.212 19.671 1.00 63.62 85 GLU A C 1
ATOM 634 O O . GLU A 1 85 ? -20.322 18.827 19.901 1.00 63.62 85 GLU A O 1
ATOM 639 N N . ALA A 1 86 ? -19.295 16.894 19.445 1.00 69.94 86 ALA A N 1
ATOM 640 C CA . ALA A 1 86 ? -20.529 16.108 19.469 1.00 69.94 86 ALA A CA 1
ATOM 641 C C . ALA A 1 86 ? -20.869 15.616 20.883 1.00 69.94 86 ALA A C 1
ATOM 643 O O . ALA A 1 86 ? -19.996 15.203 21.643 1.00 69.94 86 ALA A O 1
ATOM 644 N N . ALA A 1 87 ? -22.163 15.633 21.216 1.00 72.50 87 ALA A N 1
ATOM 645 C CA . ALA A 1 87 ? -22.650 15.358 22.569 1.00 72.50 87 ALA A CA 1
ATOM 646 C C . ALA A 1 87 ? -22.645 13.862 22.936 1.00 72.50 87 ALA A C 1
ATOM 648 O O . ALA A 1 87 ? -22.637 13.523 24.115 1.00 72.50 87 ALA A O 1
ATOM 649 N N . TYR A 1 88 ? -22.690 12.972 21.941 1.00 78.31 88 TYR A N 1
ATOM 650 C CA . TYR A 1 88 ? -22.666 11.518 22.118 1.00 78.31 88 TYR A CA 1
ATOM 651 C C . TYR A 1 88 ? -22.154 10.819 20.849 1.00 78.31 88 TYR A C 1
ATOM 653 O O . TYR A 1 88 ? -22.111 11.418 19.770 1.00 78.31 88 TYR A O 1
ATOM 661 N N . GLY A 1 89 ? -21.772 9.542 20.962 1.00 80.75 89 GLY A N 1
ATOM 662 C CA . GLY A 1 89 ? -21.279 8.750 19.827 1.00 80.75 89 GLY A CA 1
ATOM 663 C C . GLY A 1 89 ? -19.897 9.170 19.320 1.00 80.75 89 GLY A C 1
ATOM 664 O O . GLY A 1 89 ? -19.573 8.964 18.150 1.00 80.75 89 GLY A O 1
ATOM 665 N N . THR A 1 90 ? -19.098 9.784 20.189 1.00 85.56 90 THR A N 1
ATOM 666 C CA . THR A 1 90 ? -17.713 10.205 19.944 1.00 85.56 90 THR A CA 1
ATOM 667 C C . THR A 1 90 ? -16.736 9.202 20.565 1.00 85.56 90 THR A C 1
ATOM 669 O O . THR A 1 90 ? -17.148 8.190 21.135 1.00 85.56 90 THR A O 1
ATOM 672 N N . GLY A 1 91 ? -15.428 9.416 20.387 1.00 87.31 91 GLY A N 1
ATOM 673 C CA . GLY A 1 91 ? -14.405 8.515 20.927 1.00 87.31 91 GLY A CA 1
ATOM 674 C C . GLY A 1 91 ? -14.575 7.076 20.432 1.00 87.31 91 GLY A C 1
ATOM 675 O O . GLY A 1 91 ? -14.750 6.845 19.231 1.00 87.31 91 GLY A O 1
ATOM 676 N N . CYS A 1 92 ? -14.563 6.108 21.350 1.00 90.00 92 CYS A N 1
ATOM 677 C CA . CYS A 1 92 ? -14.722 4.680 21.050 1.00 90.00 92 CYS A CA 1
ATOM 678 C C . CYS A 1 92 ? -16.031 4.386 20.293 1.00 90.00 92 CYS A C 1
ATOM 680 O O . CYS A 1 92 ? -16.060 3.623 19.321 1.00 90.00 92 CYS A O 1
ATOM 682 N N . GLU A 1 93 ? -17.118 5.040 20.698 1.00 90.56 93 GLU A N 1
ATOM 683 C CA . GLU A 1 93 ? -18.472 4.772 20.208 1.00 90.56 93 GLU A CA 1
ATOM 684 C C . GLU A 1 93 ? -18.690 5.264 18.769 1.00 90.56 93 GLU A C 1
ATOM 686 O O . GLU A 1 93 ? -19.596 4.790 18.082 1.00 90.56 93 GLU A O 1
ATOM 691 N N . SER A 1 94 ? -17.798 6.120 18.255 1.00 87.25 94 SER A N 1
ATOM 692 C CA . SER A 1 94 ? -17.790 6.529 16.842 1.00 87.25 94 SER A CA 1
ATOM 693 C C . SER A 1 94 ? -17.549 5.355 15.880 1.00 87.25 94 SER A C 1
ATOM 695 O O . SER A 1 94 ? -18.043 5.352 14.752 1.00 87.25 94 SER A O 1
ATOM 697 N N . CYS A 1 95 ? -16.811 4.336 16.334 1.00 89.31 95 CYS A N 1
ATOM 698 C CA . CYS A 1 95 ? -16.481 3.137 15.561 1.00 89.31 95 CYS A CA 1
ATOM 699 C C . CYS A 1 95 ? -17.253 1.909 16.059 1.00 89.31 95 CYS A C 1
ATOM 701 O O . CYS A 1 95 ? -17.763 1.115 15.260 1.00 89.31 95 CYS A O 1
ATOM 703 N N . HIS A 1 96 ? -17.353 1.769 17.381 1.00 91.69 96 HIS A N 1
ATOM 704 C CA . HIS A 1 96 ? -17.943 0.614 18.054 1.00 91.69 96 HIS A CA 1
ATOM 705 C C . HIS A 1 96 ? -19.474 0.707 18.211 1.00 91.69 96 HIS A C 1
ATOM 707 O O . HIS A 1 96 ? -20.139 -0.311 18.414 1.00 91.69 96 HIS A O 1
ATOM 713 N N . GLY A 1 97 ? -20.057 1.894 18.011 1.00 90.50 97 GLY A N 1
ATOM 714 C CA . GLY A 1 97 ? -21.479 2.147 18.237 1.00 90.50 97 GLY A CA 1
ATOM 715 C C . GLY A 1 97 ? -21.822 2.348 19.719 1.00 90.50 97 GLY A C 1
ATOM 716 O O . GLY A 1 97 ? -20.911 2.452 20.538 1.00 90.50 97 GLY A O 1
ATOM 717 N N . PRO A 1 98 ? -23.123 2.413 20.058 1.00 93.44 98 PRO A N 1
ATOM 718 C CA . PRO A 1 98 ? -23.585 2.646 21.426 1.00 93.44 98 PRO A CA 1
ATOM 719 C C . PRO A 1 98 ? -23.105 1.540 22.376 1.00 93.44 98 PRO A C 1
ATOM 721 O O . PRO A 1 98 ? -23.382 0.359 22.153 1.00 93.44 98 PRO A O 1
ATOM 724 N N . GLY A 1 99 ? -22.364 1.916 23.417 1.00 94.38 99 GLY A N 1
ATOM 725 C CA . GLY A 1 99 ? -21.684 0.992 24.324 1.00 94.38 99 GLY A CA 1
ATOM 726 C C . GLY A 1 99 ? -22.410 0.727 25.643 1.00 94.38 99 GLY A C 1
ATOM 727 O O . GLY A 1 99 ? -21.979 -0.151 26.390 1.00 94.38 99 GLY A O 1
ATOM 728 N N . LYS A 1 100 ? -23.508 1.433 25.958 1.00 95.25 100 LYS A N 1
ATOM 729 C CA . LYS A 1 100 ? -24.132 1.354 27.291 1.00 95.25 100 LYS A CA 1
ATOM 730 C C . LYS A 1 100 ? -24.598 -0.052 27.658 1.00 95.25 100 LYS A C 1
ATOM 732 O O . LYS A 1 100 ? -24.249 -0.550 28.723 1.00 95.25 100 LYS A O 1
ATOM 737 N N . ALA A 1 101 ? -25.335 -0.714 26.766 1.00 95.75 101 ALA A N 1
ATOM 738 C CA . ALA A 1 101 ? -25.827 -2.071 27.013 1.00 95.75 101 ALA A CA 1
ATOM 739 C C . ALA A 1 101 ? -24.678 -3.066 27.247 1.00 95.75 101 ALA A C 1
ATOM 741 O O . ALA A 1 101 ? -24.785 -3.963 28.080 1.00 95.75 101 ALA A O 1
ATOM 742 N N . HIS A 1 102 ? -23.564 -2.883 26.535 1.00 95.75 102 HIS A N 1
ATOM 743 C CA . HIS A 1 102 ? -22.353 -3.663 26.737 1.00 95.75 102 HIS A CA 1
ATOM 744 C C . HIS A 1 102 ? -21.731 -3.406 28.116 1.00 95.75 102 HIS A C 1
ATOM 746 O O . HIS A 1 102 ? -21.484 -4.364 28.846 1.00 95.75 102 HIS A O 1
ATOM 752 N N . ALA A 1 103 ? -21.524 -2.142 28.494 1.00 94.88 103 ALA A N 1
ATOM 753 C CA . ALA A 1 103 ? -20.942 -1.779 29.785 1.00 94.88 103 ALA A CA 1
ATOM 754 C C . ALA A 1 103 ? -21.797 -2.283 30.964 1.00 94.88 103 ALA A C 1
ATOM 756 O O . ALA A 1 103 ? -21.277 -2.911 31.888 1.00 94.88 103 ALA A O 1
ATOM 757 N N . ASP A 1 104 ? -23.116 -2.086 30.897 1.00 95.81 104 ASP A N 1
ATOM 758 C CA . ASP A 1 104 ? -24.056 -2.529 31.931 1.00 95.81 104 ASP A CA 1
ATOM 759 C C . ASP A 1 104 ? -24.045 -4.066 32.068 1.00 95.81 104 ASP A C 1
ATOM 761 O O . ASP A 1 104 ? -23.988 -4.595 33.181 1.00 95.81 104 ASP A O 1
ATOM 765 N N . ALA A 1 105 ? -24.024 -4.798 30.948 1.00 96.00 105 ALA A N 1
ATOM 766 C CA . ALA A 1 105 ? -23.970 -6.260 30.955 1.00 96.00 105 ALA A CA 1
ATOM 767 C C . ALA A 1 105 ? -22.626 -6.813 31.457 1.00 96.00 105 ALA A C 1
ATOM 769 O O . ALA A 1 105 ? -22.617 -7.823 32.160 1.00 96.00 105 ALA A O 1
ATOM 770 N N . MET A 1 106 ? -21.501 -6.162 31.137 1.00 94.00 106 MET A N 1
ATOM 771 C CA . MET A 1 106 ? -20.181 -6.550 31.651 1.00 94.00 106 MET A CA 1
ATOM 772 C C . MET A 1 106 ? -20.112 -6.394 33.173 1.00 94.00 106 MET A C 1
ATOM 774 O O . MET A 1 106 ? -19.661 -7.309 33.861 1.00 94.00 106 MET A O 1
ATOM 778 N N . ASN A 1 107 ? -20.635 -5.288 33.709 1.00 92.25 107 ASN A N 1
ATOM 779 C CA . ASN A 1 107 ? -20.715 -5.067 35.154 1.00 92.25 107 ASN A CA 1
ATOM 780 C C . ASN A 1 107 ? -21.641 -6.085 35.840 1.00 92.25 107 ASN A C 1
ATOM 782 O O . ASN A 1 107 ? -21.311 -6.614 36.901 1.00 92.25 107 ASN A O 1
ATOM 786 N N . ALA A 1 108 ? -22.781 -6.405 35.219 1.00 93.94 108 ALA A N 1
ATOM 787 C CA . ALA A 1 108 ? -23.745 -7.368 35.750 1.00 93.94 108 ALA A CA 1
ATOM 788 C C . ALA A 1 108 ? -23.280 -8.834 35.664 1.00 93.94 108 ALA A C 1
ATOM 790 O O . ALA A 1 108 ? -23.809 -9.687 36.380 1.00 93.94 108 ALA A O 1
ATOM 791 N N . ALA A 1 109 ? -22.313 -9.151 34.797 1.00 91.94 109 ALA A N 1
ATOM 792 C CA . ALA A 1 109 ? -21.821 -10.514 34.622 1.00 91.94 109 ALA A CA 1
ATOM 793 C C . ALA A 1 109 ? -21.109 -11.050 35.874 1.00 91.94 109 ALA A C 1
ATOM 795 O O . ALA A 1 109 ? -21.150 -12.252 36.117 1.00 91.94 109 ALA A O 1
ATOM 796 N N . GLY A 1 110 ? -20.474 -10.187 36.679 1.00 86.00 110 GLY A N 1
ATOM 797 C CA . GLY A 1 110 ? -19.863 -10.586 37.954 1.00 86.00 110 GLY A CA 1
ATOM 798 C C . GLY 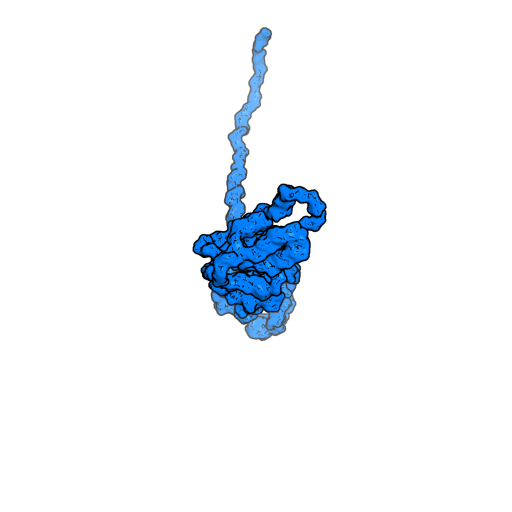A 1 110 ? -18.798 -11.688 37.839 1.00 86.00 110 GLY A C 1
ATOM 799 O O . GLY A 1 110 ? -18.617 -12.450 38.783 1.00 86.00 110 GLY A O 1
ATOM 800 N N . GLY A 1 111 ? -18.126 -11.804 36.687 1.00 83.69 111 GLY A N 1
ATOM 801 C CA . GLY A 1 111 ? -17.128 -12.849 36.415 1.00 83.69 111 GLY A CA 1
ATOM 802 C C . GLY A 1 111 ? -17.678 -14.149 35.812 1.00 83.69 111 GLY A C 1
AT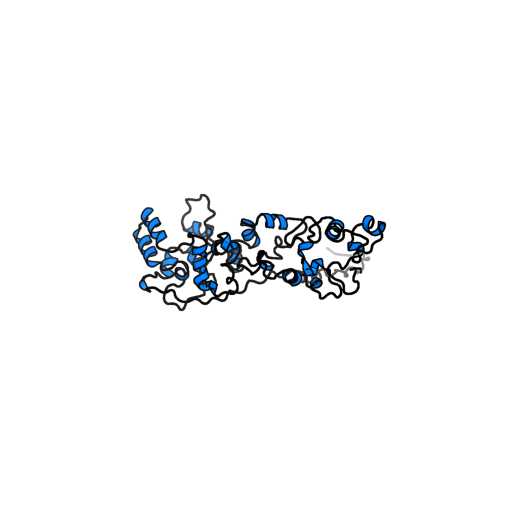OM 803 O O . GLY A 1 111 ? -16.911 -15.078 35.597 1.00 83.69 111 GLY A O 1
ATOM 804 N N . ASP A 1 112 ? -18.977 -14.224 35.518 1.00 94.81 112 ASP A N 1
ATOM 805 C CA . ASP A 1 112 ? -19.601 -15.353 34.818 1.00 94.81 112 ASP A CA 1
ATOM 806 C C . ASP A 1 112 ? -19.210 -15.368 33.330 1.00 94.81 112 ASP A C 1
ATOM 808 O O . ASP A 1 112 ? -19.539 -14.446 32.577 1.00 94.81 112 ASP A O 1
ATOM 812 N N . ASP A 1 113 ? -18.516 -16.422 32.898 1.00 92.56 113 ASP A N 1
ATOM 813 C CA . ASP A 1 113 ? -17.987 -16.537 31.537 1.00 92.56 113 ASP A CA 1
ATOM 814 C C . ASP A 1 113 ? -19.075 -16.481 30.457 1.00 92.56 113 ASP A C 1
ATOM 816 O O . ASP A 1 113 ? -18.884 -15.831 29.426 1.00 92.56 113 ASP A O 1
ATOM 820 N N . GLU A 1 114 ? -20.233 -17.110 30.669 1.00 94.00 114 GLU A N 1
ATOM 821 C CA . GLU A 1 114 ? -21.314 -17.114 29.680 1.00 94.00 114 GLU A CA 1
ATOM 822 C C . GLU A 1 114 ? -21.913 -15.715 29.524 1.00 94.00 114 GLU A C 1
ATOM 824 O O . GLU A 1 114 ? -22.090 -15.227 28.399 1.00 94.00 114 GLU A O 1
ATOM 829 N N . LYS A 1 115 ? -22.151 -15.027 30.645 1.00 94.44 115 LYS A N 1
ATOM 830 C CA . LYS A 1 115 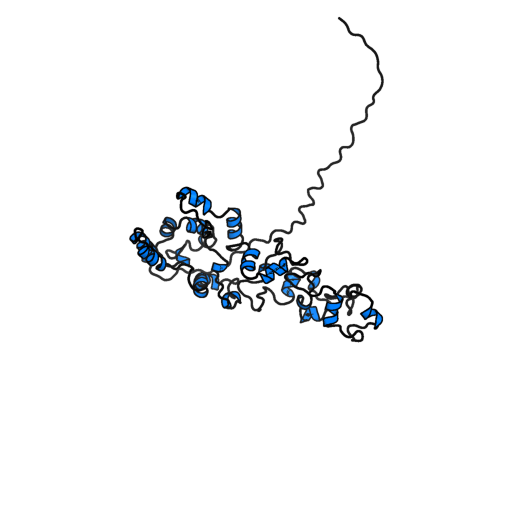? -22.640 -13.643 30.644 1.00 94.44 115 LYS A CA 1
ATOM 831 C C . LYS A 1 115 ? -21.620 -12.687 30.041 1.00 94.44 115 LYS A C 1
ATOM 833 O O . LYS A 1 115 ? -22.008 -11.810 29.272 1.00 94.44 115 LYS A O 1
ATOM 838 N N . LEU A 1 116 ? -20.326 -12.880 30.300 1.00 91.25 116 LEU A N 1
ATOM 839 C CA . LEU A 1 116 ? -19.259 -12.092 29.680 1.00 91.25 116 LEU A CA 1
ATOM 840 C C . LEU A 1 116 ? -19.218 -12.293 28.159 1.00 91.25 116 LEU A C 1
ATOM 842 O O . LEU A 1 116 ? -19.086 -11.328 27.405 1.00 91.25 116 LEU A O 1
ATOM 846 N N . GLN A 1 117 ? -19.363 -13.528 27.670 1.00 90.81 117 GLN A N 1
ATOM 847 C CA . GLN A 1 117 ? -19.417 -13.791 26.227 1.00 90.81 117 GLN A CA 1
ATOM 848 C C . GLN A 1 117 ? -20.688 -13.236 25.576 1.00 90.81 117 GLN A C 1
ATOM 850 O O . GLN A 1 117 ? -20.641 -12.788 24.428 1.00 90.81 117 GLN A O 1
ATOM 855 N N . ALA A 1 118 ? -21.816 -13.234 26.289 1.00 93.62 118 ALA A N 1
ATOM 856 C CA . ALA A 1 118 ? -23.035 -12.576 25.833 1.00 93.62 118 ALA A CA 1
ATOM 857 C C . ALA A 1 118 ? -22.853 -11.049 25.764 1.00 93.62 118 ALA A C 1
ATOM 859 O O . ALA A 1 118 ? -23.146 -10.446 24.731 1.00 93.62 118 ALA A O 1
ATOM 860 N N . ALA A 1 119 ? -22.284 -10.438 26.806 1.00 93.69 119 ALA A N 1
ATOM 861 C CA . ALA A 1 119 ? -22.038 -9.000 26.888 1.00 93.69 119 ALA A CA 1
ATOM 862 C C . ALA A 1 119 ? -21.084 -8.492 25.792 1.00 93.69 119 ALA A C 1
ATOM 864 O O . ALA A 1 119 ? -21.313 -7.431 25.209 1.00 93.69 119 ALA A O 1
ATOM 865 N N . LYS A 1 120 ? -20.052 -9.267 25.427 1.00 90.44 120 LYS A N 1
ATOM 866 C CA . LYS A 1 120 ? -19.130 -8.941 24.317 1.00 90.44 120 LYS A CA 1
ATOM 867 C C . LYS A 1 120 ? -19.820 -8.803 22.955 1.00 90.44 120 LYS A C 1
ATOM 869 O O . LYS A 1 120 ? -19.284 -8.139 22.074 1.00 90.44 120 LYS A O 1
ATOM 874 N N . LYS A 1 121 ? -20.997 -9.408 22.762 1.00 92.00 121 LYS A N 1
ATOM 875 C CA . LYS A 1 121 ? -21.764 -9.332 21.503 1.00 92.00 121 LYS A CA 1
ATOM 876 C C . LYS A 1 121 ? -22.655 -8.088 21.410 1.00 92.00 121 LYS A C 1
ATOM 878 O O . LYS A 1 121 ? -23.211 -7.839 20.344 1.00 92.00 121 LYS A O 1
ATOM 883 N N . LEU A 1 122 ? -22.804 -7.331 22.501 1.00 94.12 122 LEU A N 1
ATOM 884 C CA . LEU A 1 122 ? -23.680 -6.154 22.575 1.00 94.12 122 LEU A CA 1
ATOM 885 C C . LEU A 1 122 ? -23.052 -4.880 21.997 1.00 94.12 122 LEU A C 1
ATOM 887 O O . LEU A 1 122 ? -23.753 -3.895 21.799 1.00 94.12 122 LEU A O 1
ATOM 891 N N . VAL A 1 123 ? -21.752 -4.899 21.704 1.00 93.12 123 VAL A N 1
ATOM 892 C CA . VAL A 1 123 ? -21.024 -3.796 21.071 1.00 93.12 123 VAL A CA 1
ATOM 893 C C . VAL A 1 123 ? -20.366 -4.291 19.787 1.00 93.12 123 VAL A C 1
ATOM 895 O O . VAL A 1 123 ? -20.000 -5.464 19.671 1.00 93.12 123 VAL A O 1
ATOM 898 N N . PHE A 1 124 ? -20.218 -3.420 18.787 1.00 93.19 124 PHE A N 1
ATOM 899 C CA . PHE A 1 124 ? -19.538 -3.821 17.562 1.00 93.19 124 PHE A CA 1
ATOM 900 C C . PHE A 1 124 ? -18.053 -4.048 17.845 1.00 93.19 124 PHE A C 1
ATOM 902 O O . PHE A 1 124 ? -17.330 -3.119 18.184 1.00 93.19 124 PHE A O 1
ATOM 909 N N . ALA A 1 125 ? -17.580 -5.271 17.634 1.00 89.00 125 ALA A N 1
ATOM 910 C CA . ALA A 1 125 ? -16.161 -5.584 17.565 1.00 89.00 125 ALA A CA 1
ATOM 911 C C . ALA A 1 125 ? -15.778 -5.893 16.112 1.00 89.00 125 ALA A C 1
ATOM 913 O O . ALA A 1 125 ? -16.561 -6.478 15.359 1.00 89.00 125 ALA A O 1
ATOM 914 N N . PHE A 1 126 ? -14.554 -5.547 15.714 1.00 91.19 126 PHE A N 1
ATOM 915 C CA . PHE A 1 126 ? -14.029 -5.734 14.353 1.00 91.19 126 PHE A CA 1
ATOM 916 C C . PHE A 1 126 ? -13.704 -7.210 14.004 1.00 91.19 126 PHE A C 1
ATOM 918 O O . PHE A 1 126 ? -12.730 -7.506 13.311 1.00 91.19 126 PHE A O 1
ATOM 925 N N . HIS A 1 127 ? -14.540 -8.142 14.468 1.00 87.62 127 HIS A N 1
ATOM 926 C CA . HIS A 1 127 ? -14.518 -9.580 14.175 1.00 87.62 127 HIS A CA 1
ATOM 927 C C . HIS A 1 127 ? -15.616 -9.996 13.178 1.00 87.62 127 HIS A C 1
ATOM 929 O O . HIS A 1 127 ? -15.861 -11.183 12.978 1.00 87.62 127 HIS A O 1
ATOM 935 N N . ALA A 1 128 ? -16.298 -9.030 12.552 1.00 90.06 128 ALA A N 1
ATOM 936 C CA . ALA A 1 128 ? -17.287 -9.299 11.514 1.00 90.06 12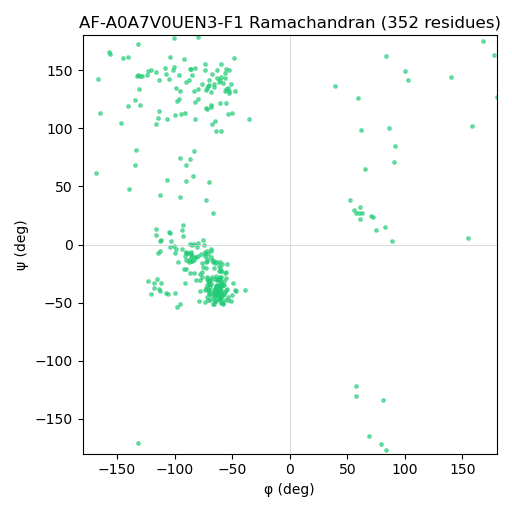8 ALA A CA 1
ATOM 937 C C . ALA A 1 128 ? -16.624 -9.583 10.151 1.00 90.06 128 ALA A C 1
ATOM 939 O O . ALA A 1 128 ? -15.404 -9.526 9.993 1.00 90.06 128 ALA A O 1
ATOM 940 N N . SER A 1 129 ? -17.445 -9.867 9.134 1.00 93.19 129 SER A N 1
ATOM 941 C CA . SER A 1 129 ? -16.984 -10.018 7.747 1.00 93.19 129 SER A CA 1
ATOM 942 C C . SER A 1 129 ? -16.209 -8.776 7.264 1.00 93.19 129 SER A C 1
ATOM 944 O O . SER A 1 129 ? -16.593 -7.664 7.648 1.00 93.19 129 SER A O 1
ATOM 946 N N . PRO A 1 130 ? -15.246 -8.917 6.335 1.00 93.12 130 PRO A N 1
ATOM 947 C CA . PRO A 1 130 ? -14.453 -7.802 5.817 1.00 93.12 130 PRO A CA 1
ATOM 948 C C . PRO A 1 130 ? -15.271 -6.591 5.352 1.00 93.12 130 PRO A C 1
ATOM 950 O O . PRO A 1 130 ? -14.969 -5.460 5.725 1.00 93.12 130 PRO A O 1
ATOM 953 N N . ALA A 1 131 ? -16.368 -6.828 4.626 1.00 89.06 131 ALA A N 1
ATOM 954 C CA . ALA A 1 131 ? -17.264 -5.770 4.163 1.00 89.06 131 ALA A CA 1
ATOM 955 C C . ALA A 1 131 ? -17.897 -4.977 5.323 1.00 89.06 131 ALA A C 1
ATOM 957 O O . ALA A 1 131 ? -17.896 -3.749 5.298 1.00 89.06 131 ALA A O 1
ATOM 958 N N . LYS A 1 132 ? -18.383 -5.663 6.369 1.00 91.12 132 LYS A N 1
ATOM 959 C CA . LYS A 1 132 ? -18.954 -5.020 7.569 1.00 91.12 132 LYS A CA 1
ATOM 960 C C . LYS A 1 132 ? -17.907 -4.216 8.343 1.00 91.12 132 LYS A C 1
ATOM 962 O O . LYS A 1 132 ? -18.208 -3.112 8.785 1.00 91.12 132 LYS A O 1
ATOM 967 N N . ASN A 1 133 ? -16.686 -4.737 8.469 1.00 92.81 133 ASN A N 1
ATOM 968 C CA . ASN A 1 133 ? -15.588 -4.022 9.124 1.00 92.81 133 ASN A CA 1
ATOM 969 C C . ASN A 1 133 ? -15.213 -2.752 8.348 1.00 92.81 133 ASN A C 1
ATOM 971 O O . ASN A 1 133 ? -15.152 -1.670 8.926 1.00 92.81 133 ASN A O 1
ATOM 975 N N . SER A 1 134 ? -15.024 -2.858 7.030 1.00 91.12 134 SER A N 1
ATOM 976 C CA . SER A 1 134 ? -14.721 -1.704 6.179 1.00 91.12 134 SER A CA 1
ATOM 977 C C . SER A 1 134 ? -15.856 -0.683 6.141 1.00 91.12 134 SER A C 1
ATOM 979 O O . SER A 1 134 ? -15.580 0.515 6.126 1.00 91.12 134 SER A O 1
ATOM 981 N N . ALA A 1 135 ? -17.119 -1.119 6.183 1.00 88.25 135 ALA A N 1
ATOM 982 C CA . ALA A 1 135 ? -18.271 -0.221 6.205 1.00 88.25 135 ALA A CA 1
ATOM 983 C C . ALA A 1 135 ? -18.236 0.749 7.396 1.00 88.25 135 ALA A C 1
ATOM 985 O O . ALA A 1 135 ? -18.616 1.904 7.233 1.00 88.25 135 ALA A O 1
ATOM 986 N N . LYS A 1 136 ? -17.721 0.325 8.562 1.00 89.62 136 LYS A N 1
ATOM 987 C CA . LYS A 1 136 ? -17.552 1.210 9.726 1.00 89.62 136 LYS A CA 1
ATOM 988 C C . LYS A 1 136 ? -16.570 2.342 9.469 1.00 89.62 136 LYS A C 1
ATOM 990 O O . LYS A 1 136 ? -16.855 3.467 9.846 1.00 89.62 136 LYS A O 1
ATOM 995 N N . CYS A 1 137 ? -15.456 2.067 8.795 1.00 88.88 137 CYS A N 1
ATOM 996 C CA . CYS A 1 137 ? -14.483 3.097 8.427 1.00 88.88 137 CYS A CA 1
ATOM 997 C C . CYS A 1 137 ? -15.036 4.016 7.326 1.00 88.88 137 CYS A C 1
ATOM 999 O O . CYS A 1 137 ? -14.820 5.228 7.332 1.00 88.88 137 CYS A O 1
ATOM 1001 N N . LEU A 1 138 ? -15.767 3.433 6.372 1.00 86.50 138 LEU A N 1
ATOM 1002 C CA . LEU A 1 138 ? -16.317 4.139 5.217 1.00 86.50 138 LEU A CA 1
ATOM 1003 C C . LEU A 1 138 ? -17.512 5.033 5.556 1.00 86.50 138 LEU A C 1
ATOM 1005 O O . LEU A 1 138 ? -17.860 5.862 4.728 1.00 86.50 138 LEU A O 1
ATOM 1009 N N . THR A 1 139 ? -18.088 4.966 6.759 1.00 82.81 139 THR A N 1
ATOM 1010 C CA . THR A 1 139 ? -19.068 5.978 7.207 1.00 82.81 139 THR A CA 1
ATOM 1011 C C . THR A 1 139 ? -18.505 7.399 7.121 1.00 82.81 139 THR A C 1
ATOM 1013 O O . THR A 1 139 ? -19.257 8.339 6.887 1.00 82.81 139 THR A O 1
ATOM 1016 N N . CYS A 1 140 ? -17.183 7.537 7.265 1.00 84.00 140 CYS A N 1
ATOM 1017 C CA . CYS A 1 140 ? -16.483 8.818 7.277 1.00 84.00 140 CYS A CA 1
ATOM 1018 C C . CYS A 1 140 ? -15.447 8.895 6.147 1.00 84.00 140 CYS A C 1
ATOM 1020 O O . CYS A 1 140 ? -15.375 9.883 5.422 1.00 84.00 140 CYS A O 1
ATOM 1022 N N . HIS A 1 141 ? -14.681 7.823 5.918 1.00 85.81 141 HIS A N 1
ATOM 1023 C CA . HIS A 1 141 ? -13.645 7.806 4.881 1.00 85.81 141 HIS A CA 1
ATOM 1024 C C . HIS A 1 141 ? -14.181 7.710 3.445 1.00 85.81 141 HIS A C 1
ATOM 1026 O O . HIS A 1 141 ? -13.400 7.874 2.513 1.00 85.81 141 HIS A O 1
ATOM 1032 N N . VAL A 1 142 ? -15.484 7.491 3.220 1.00 75.62 142 VAL A N 1
ATOM 1033 C CA . VAL A 1 142 ? -16.049 7.475 1.854 1.00 75.62 142 VAL A CA 1
ATOM 1034 C C . VAL A 1 142 ? -15.857 8.805 1.118 1.00 75.62 142 VAL A C 1
ATOM 1036 O O . VAL A 1 142 ? -15.718 8.806 -0.102 1.00 75.62 142 VAL A O 1
ATOM 1039 N N . SER A 1 143 ? -15.803 9.929 1.842 1.00 71.31 143 SER A N 1
ATOM 1040 C CA . SER A 1 143 ? -15.575 11.252 1.250 1.00 71.31 143 SER A CA 1
ATOM 1041 C C . SER A 1 143 ? -14.106 11.535 0.923 1.00 71.31 143 SER A C 1
ATOM 1043 O O . SER A 1 143 ? -13.808 12.544 0.290 1.00 71.31 143 SER A O 1
ATOM 1045 N N . SER A 1 144 ? -13.182 10.688 1.381 1.00 76.12 144 SER A N 1
ATOM 1046 C CA . SER A 1 144 ? -11.750 10.882 1.171 1.00 76.12 144 SER A CA 1
ATOM 1047 C C . SER A 1 144 ? -11.341 10.445 -0.234 1.00 76.12 144 SER A C 1
ATOM 1049 O O . SER A 1 144 ? -11.659 9.340 -0.689 1.00 76.12 144 SER A O 1
ATOM 1051 N N . GLN A 1 145 ? -10.552 11.286 -0.906 1.00 72.31 145 GLN A N 1
ATOM 1052 C CA . GLN A 1 145 ? -9.977 10.962 -2.216 1.00 72.31 145 GLN A CA 1
ATOM 1053 C C . GLN A 1 145 ? -9.049 9.741 -2.172 1.00 72.31 145 GLN A C 1
ATOM 1055 O O . GLN A 1 145 ? -8.868 9.080 -3.195 1.00 72.31 145 GLN A O 1
ATOM 1060 N N . ASP A 1 146 ? -8.494 9.406 -1.007 1.00 76.69 146 ASP A N 1
ATOM 1061 C CA . ASP A 1 146 ? -7.597 8.261 -0.863 1.00 76.69 146 ASP A CA 1
ATOM 1062 C C . ASP A 1 146 ? -8.349 6.927 -0.856 1.00 76.69 146 ASP A C 1
ATOM 1064 O O . ASP A 1 146 ? -7.770 5.914 -1.236 1.00 76.69 146 ASP A O 1
ATOM 1068 N N . GLN A 1 147 ? -9.617 6.898 -0.420 1.00 83.31 147 GLN A N 1
ATOM 1069 C CA . GLN A 1 147 ? -10.403 5.665 -0.245 1.00 83.31 147 GLN A CA 1
ATOM 1070 C C . GLN A 1 147 ? -11.579 5.524 -1.223 1.00 83.31 147 GLN A C 1
ATOM 1072 O O . GLN A 1 147 ? -12.197 4.459 -1.278 1.00 83.31 147 GLN A O 1
ATOM 1077 N N . GLN A 1 148 ? -11.857 6.535 -2.052 1.00 79.19 148 GLN A N 1
ATOM 1078 C CA . GLN A 1 148 ? -12.977 6.561 -3.013 1.00 79.19 148 GLN A CA 1
ATOM 1079 C C . GLN A 1 148 ? -13.040 5.368 -3.990 1.00 79.19 148 GLN A C 1
ATOM 1081 O O . GLN A 1 148 ? -14.044 5.164 -4.672 1.00 79.19 148 GLN A O 1
ATOM 1086 N N . HIS A 1 149 ? -11.959 4.601 -4.142 1.00 86.75 149 HIS A N 1
ATOM 1087 C CA . HIS A 1 149 ? -11.886 3.459 -5.058 1.00 86.75 149 HIS A CA 1
ATOM 1088 C C . HIS A 1 149 ? -11.784 2.117 -4.340 1.00 86.75 149 HIS A C 1
ATOM 1090 O O . HIS A 1 149 ? -11.696 1.085 -5.003 1.00 86.75 149 HIS A O 1
ATOM 1096 N N . PHE A 1 150 ? -11.859 2.102 -3.009 1.00 88.94 150 PHE A N 1
ATOM 1097 C CA . PHE A 1 150 ? -11.622 0.881 -2.251 1.00 88.94 150 PHE A CA 1
ATOM 1098 C C . PHE A 1 150 ? -12.687 -0.174 -2.534 1.00 88.94 150 PHE A C 1
ATOM 1100 O O . PHE A 1 150 ? -12.345 -1.324 -2.781 1.00 88.94 150 PHE A O 1
ATOM 1107 N N . ALA A 1 151 ? -13.957 0.226 -2.620 1.00 86.38 151 ALA A N 1
ATOM 1108 C CA . ALA A 1 151 ? -15.073 -0.672 -2.925 1.00 86.38 151 ALA A CA 1
ATOM 1109 C C . ALA A 1 151 ? -14.971 -1.368 -4.300 1.00 86.38 151 ALA A C 1
ATOM 1111 O O . ALA A 1 151 ? -15.673 -2.339 -4.547 1.00 86.38 151 ALA A O 1
ATOM 1112 N N . ARG A 1 152 ? -14.101 -0.886 -5.196 1.00 85.94 152 ARG A N 1
ATOM 1113 C CA . ARG A 1 152 ? -13.836 -1.483 -6.517 1.00 85.94 152 ARG A CA 1
ATOM 1114 C C . ARG A 1 152 ? -12.403 -1.996 -6.665 1.00 85.94 152 ARG A C 1
ATOM 1116 O O . ARG A 1 152 ? -11.921 -2.184 -7.776 1.00 85.94 152 ARG A O 1
ATOM 1123 N N . SER A 1 153 ? -11.693 -2.102 -5.551 1.00 90.44 153 SER A N 1
ATOM 1124 C CA . SER A 1 153 ? -10.293 -2.492 -5.519 1.00 90.44 153 SER A CA 1
ATOM 1125 C C . SER A 1 153 ? -10.159 -4.012 -5.474 1.00 90.44 153 SER A C 1
ATOM 1127 O O . SER A 1 153 ? -10.993 -4.693 -4.875 1.00 90.44 153 SER A O 1
ATOM 1129 N N . GLU A 1 154 ? -9.067 -4.541 -6.024 1.00 92.06 154 GLU A N 1
ATOM 1130 C CA . GLU A 1 154 ? -8.761 -5.976 -5.935 1.00 92.06 154 GLU A CA 1
ATOM 1131 C C . GLU A 1 154 ? -8.686 -6.455 -4.478 1.00 92.06 154 GLU A C 1
ATOM 1133 O O . GLU A 1 154 ? -9.154 -7.541 -4.151 1.00 92.06 154 GLU A O 1
ATOM 1138 N N . HIS A 1 155 ? -8.190 -5.619 -3.562 1.00 93.19 155 HIS A N 1
ATOM 1139 C CA . HIS A 1 155 ? -8.197 -5.931 -2.132 1.00 93.19 155 HIS A CA 1
ATOM 1140 C C . HIS A 1 155 ? -9.612 -6.148 -1.586 1.00 93.19 155 HIS A C 1
ATOM 1142 O O . HIS A 1 155 ? -9.842 -7.117 -0.864 1.00 93.19 155 HIS A O 1
ATOM 1148 N N . HIS A 1 156 ? -10.568 -5.290 -1.945 1.00 91.25 156 HIS A N 1
ATOM 1149 C CA . HIS A 1 156 ? -11.952 -5.450 -1.507 1.00 91.25 156 HIS A CA 1
ATOM 1150 C C . HIS A 1 156 ? -12.586 -6.722 -2.079 1.00 91.25 156 HIS A C 1
ATOM 1152 O O . HIS A 1 156 ? -13.198 -7.483 -1.330 1.00 91.25 156 HIS A O 1
ATOM 1158 N N . PHE A 1 157 ? -12.386 -6.990 -3.374 1.00 90.44 157 PHE A N 1
ATOM 1159 C CA . PHE A 1 157 ? -12.911 -8.199 -4.017 1.00 90.44 157 PHE A CA 1
ATOM 1160 C C . PHE A 1 157 ? -12.310 -9.492 -3.455 1.00 90.44 157 PHE A C 1
ATOM 1162 O O . PHE A 1 157 ? -12.988 -10.513 -3.421 1.00 90.44 157 PHE A O 1
ATOM 1169 N N . ASN A 1 158 ? -11.085 -9.433 -2.928 1.00 92.75 158 ASN A N 1
ATOM 1170 C CA . ASN A 1 158 ? -10.424 -10.550 -2.254 1.00 92.75 158 ASN A CA 1
ATOM 1171 C C . ASN A 1 158 ? -10.645 -10.567 -0.727 1.00 92.75 158 ASN A C 1
ATOM 1173 O O . ASN A 1 158 ? -9.925 -11.248 0.000 1.00 92.75 158 ASN A O 1
ATOM 1177 N N . GLY A 1 159 ? -11.636 -9.829 -0.213 1.00 93.31 159 GLY A N 1
ATOM 1178 C CA . GLY A 1 159 ? -12.034 -9.907 1.195 1.00 93.31 159 GLY A CA 1
ATOM 1179 C C . GLY A 1 159 ? -11.045 -9.273 2.178 1.00 93.31 159 GLY A C 1
ATOM 1180 O O . GLY A 1 159 ? -11.036 -9.629 3.355 1.00 93.31 159 GLY A O 1
ATOM 1181 N N . VAL A 1 160 ? -10.218 -8.324 1.741 1.00 94.38 160 VAL A N 1
ATOM 1182 C CA . VAL A 1 160 ? -9.352 -7.546 2.638 1.00 94.38 160 VAL A CA 1
ATOM 1183 C C . VAL A 1 160 ? -10.146 -6.381 3.232 1.00 94.38 160 VAL A C 1
ATOM 1185 O O . VAL A 1 160 ? -10.821 -5.646 2.513 1.00 94.38 160 VAL A O 1
ATOM 1188 N N . ALA A 1 161 ? -10.054 -6.192 4.550 1.00 94.06 161 ALA A N 1
ATOM 1189 C CA . ALA A 1 161 ? -10.700 -5.093 5.264 1.00 94.06 161 ALA A CA 1
ATOM 1190 C C . ALA A 1 161 ? -9.702 -3.997 5.655 1.00 94.06 161 ALA A C 1
ATOM 1192 O O . ALA A 1 161 ? -8.497 -4.234 5.754 1.00 94.06 161 ALA A O 1
ATOM 1193 N N . CYS A 1 162 ? -10.201 -2.797 5.966 1.00 92.81 162 CYS A N 1
ATOM 1194 C CA . CYS A 1 162 ? -9.356 -1.674 6.394 1.00 92.81 162 CYS A CA 1
ATOM 1195 C C . CYS A 1 162 ? -8.531 -2.041 7.638 1.00 92.81 162 CYS A C 1
ATOM 1197 O O . CYS A 1 162 ? -7.328 -1.787 7.702 1.00 92.81 162 CYS A O 1
ATOM 1199 N N . ASN A 1 163 ? -9.173 -2.716 8.596 1.00 92.88 163 ASN A N 1
ATOM 1200 C CA . ASN A 1 163 ? -8.563 -3.168 9.841 1.00 92.88 163 ASN A CA 1
ATOM 1201 C C . ASN A 1 163 ? -7.634 -4.384 9.669 1.00 92.88 163 ASN A C 1
ATOM 1203 O O . ASN A 1 163 ? -7.059 -4.838 10.653 1.00 92.88 163 ASN A O 1
ATOM 1207 N N . THR A 1 164 ? -7.466 -4.931 8.461 1.00 93.44 164 THR A N 1
ATOM 1208 C CA . THR A 1 164 ? -6.400 -5.904 8.167 1.00 93.44 164 THR A CA 1
ATOM 1209 C C . THR A 1 164 ? -5.045 -5.200 8.113 1.00 93.44 164 THR A C 1
ATOM 1211 O O . THR A 1 164 ? -4.054 -5.725 8.619 1.00 93.44 164 THR A O 1
ATOM 1214 N N . CYS A 1 165 ? -5.020 -3.982 7.568 1.00 93.56 165 CYS A N 1
ATOM 1215 C CA . CYS A 1 165 ? -3.810 -3.189 7.372 1.00 93.56 165 CYS A CA 1
ATOM 1216 C C . CYS A 1 165 ? -3.615 -2.124 8.452 1.00 93.56 165 CYS A C 1
ATOM 1218 O O . CYS A 1 165 ? -2.498 -1.938 8.935 1.00 93.56 165 CYS A O 1
ATOM 1220 N N . HIS A 1 166 ? -4.693 -1.444 8.836 1.00 93.62 166 HIS A N 1
ATOM 1221 C CA . HIS A 1 166 ? -4.677 -0.336 9.785 1.00 93.62 166 HIS A CA 1
ATOM 1222 C C . HIS A 1 166 ? -5.135 -0.784 11.177 1.00 93.62 166 HIS A C 1
ATOM 1224 O O . HIS A 1 166 ? -5.953 -1.695 11.313 1.00 93.62 166 HIS A O 1
ATOM 1230 N N . ALA A 1 167 ? -4.619 -0.137 12.216 1.00 91.88 167 ALA A N 1
ATOM 1231 C CA . ALA A 1 167 ? -5.097 -0.282 13.586 1.00 91.88 167 ALA A CA 1
ATOM 1232 C C . ALA A 1 167 ? -5.334 1.102 14.188 1.00 91.88 167 ALA A C 1
ATOM 1234 O O . ALA A 1 167 ? -4.399 1.887 14.280 1.00 91.88 167 ALA A O 1
ATOM 1235 N N . SER A 1 168 ? -6.565 1.403 14.603 1.00 89.81 168 SER A N 1
ATOM 1236 C CA . SER A 1 168 ? -6.894 2.687 15.249 1.00 89.81 168 SER A CA 1
ATOM 1237 C C . SER A 1 168 ? -6.422 2.761 16.704 1.00 89.81 168 SER A C 1
ATOM 1239 O O . SER A 1 168 ? -6.313 3.845 17.260 1.00 89.81 168 SER A O 1
ATOM 1241 N N . HIS A 1 169 ? -6.089 1.618 17.293 1.00 90.31 169 HIS A N 1
ATOM 1242 C CA . HIS A 1 169 ? -5.372 1.481 18.552 1.00 90.31 169 HIS A CA 1
ATOM 1243 C C . HIS A 1 169 ? -4.406 0.306 18.379 1.00 90.31 169 HIS A C 1
ATOM 1245 O O . HIS A 1 169 ? -4.823 -0.812 18.059 1.00 90.31 169 HIS A O 1
ATOM 1251 N N . LEU A 1 170 ? -3.103 0.556 18.502 1.00 85.56 170 LEU A N 1
ATOM 1252 C CA . LEU A 1 170 ? -2.101 -0.493 18.366 1.00 85.56 170 LEU A CA 1
ATOM 1253 C C . LEU A 1 170 ? -1.966 -1.227 19.696 1.00 85.56 170 LEU A C 1
ATOM 1255 O O . LEU A 1 170 ? -1.074 -0.968 20.490 1.00 85.56 170 LEU A O 1
ATOM 1259 N N . VAL A 1 171 ? -2.891 -2.142 19.936 1.00 74.31 171 VAL A N 1
ATOM 1260 C CA . VAL A 1 171 ? -2.744 -3.144 20.984 1.00 74.31 171 VAL A CA 1
ATOM 1261 C C . VAL A 1 171 ? -2.157 -4.372 20.305 1.00 74.31 171 VAL A C 1
ATOM 1263 O O . VAL A 1 171 ? -2.779 -4.950 19.411 1.00 74.31 171 VAL A O 1
ATOM 1266 N N . GLU A 1 172 ? -0.914 -4.733 20.621 1.00 59.69 172 GLU A N 1
ATOM 1267 C CA . GLU A 1 172 ? -0.447 -6.069 20.259 1.00 59.69 172 GLU A CA 1
ATOM 1268 C C . GLU A 1 172 ? -1.452 -7.045 20.877 1.00 59.69 172 GLU A C 1
ATOM 1270 O O . GLU A 1 172 ? -1.679 -7.024 22.087 1.00 59.69 172 GLU A O 1
ATOM 1275 N N . SER A 1 173 ? -2.090 -7.895 20.066 1.00 41.53 173 SER A N 1
ATOM 1276 C CA . SER A 1 173 ? -2.662 -9.127 20.601 1.00 41.53 173 SER A CA 1
ATOM 1277 C C . SER A 1 173 ? -1.471 -9.866 21.178 1.00 41.53 173 SER A C 1
ATOM 1279 O O . SER A 1 173 ? -0.687 -10.404 20.395 1.00 41.53 173 SER A O 1
ATOM 1281 N N . ALA A 1 174 ? -1.276 -9.743 22.491 1.00 35.12 174 ALA A N 1
ATOM 1282 C CA . ALA A 1 174 ? -0.077 -10.146 23.194 1.00 35.12 174 ALA A CA 1
ATOM 1283 C C . ALA A 1 174 ? 0.512 -11.404 22.555 1.00 35.12 174 ALA A C 1
ATOM 1285 O O . ALA A 1 174 ? -0.004 -12.508 22.714 1.00 35.12 174 ALA A O 1
ATOM 1286 N N . GLY A 1 175 ? 1.636 -11.230 21.862 1.00 31.73 175 GLY A N 1
ATOM 1287 C CA . GLY A 1 175 ? 2.560 -12.307 21.533 1.00 31.73 175 GLY A CA 1
ATOM 1288 C C . GLY A 1 175 ? 3.225 -12.875 22.789 1.00 31.73 175 GLY A C 1
ATOM 1289 O O . GLY A 1 175 ? 4.327 -13.404 22.707 1.00 31.73 175 GLY A O 1
ATOM 1290 N N . VAL A 1 176 ? 2.569 -12.790 23.949 1.00 36.53 176 VAL A N 1
ATOM 1291 C CA . VAL A 1 176 ? 2.857 -13.610 25.113 1.00 36.53 176 VAL A CA 1
ATOM 1292 C C . VAL A 1 176 ? 2.043 -14.888 24.942 1.00 36.53 176 VAL A C 1
ATOM 1294 O O . VAL A 1 176 ? 1.033 -15.130 25.596 1.00 36.53 176 VAL A O 1
ATOM 1297 N N . SER A 1 177 ? 2.509 -15.731 24.023 1.00 37.44 177 SER A N 1
ATOM 1298 C CA . SER A 1 177 ? 2.331 -17.164 24.199 1.00 37.44 177 SER A CA 1
ATOM 1299 C C . SER A 1 177 ? 2.887 -17.507 25.586 1.00 37.44 177 SER A C 1
ATOM 1301 O O . SER A 1 177 ? 4.091 -17.407 25.806 1.00 37.44 177 SER A O 1
ATOM 1303 N N . ASN A 1 178 ? 2.010 -17.903 26.508 1.00 35.44 178 ASN A N 1
ATOM 1304 C CA . ASN A 1 178 ? 2.338 -18.565 27.774 1.00 35.44 178 ASN A CA 1
ATOM 1305 C C . ASN A 1 178 ? 3.135 -17.766 28.822 1.00 35.44 178 ASN A C 1
ATOM 1307 O O . ASN A 1 178 ? 4.205 -18.205 29.232 1.00 35.44 178 ASN A O 1
ATOM 1311 N N . GLN A 1 179 ? 2.571 -16.688 29.373 1.00 41.91 179 GLN A N 1
ATOM 1312 C CA . GLN A 1 179 ? 2.834 -16.335 30.779 1.00 41.91 179 GLN A CA 1
ATOM 1313 C C . GLN A 1 179 ? 1.528 -15.970 31.487 1.00 41.91 179 GLN A C 1
ATOM 1315 O O . GLN A 1 179 ? 1.272 -14.826 31.853 1.00 41.91 179 GLN A O 1
ATOM 1320 N N . ALA A 1 180 ? 0.683 -16.983 31.672 1.00 37.16 180 ALA A N 1
ATOM 1321 C CA . ALA A 1 180 ? -0.346 -16.955 32.699 1.00 37.16 180 ALA A CA 1
ATOM 1322 C C . ALA A 1 180 ? 0.361 -16.915 34.068 1.00 37.16 180 ALA A C 1
ATOM 1324 O O . ALA A 1 180 ? 0.831 -17.947 34.538 1.00 37.16 180 ALA A O 1
ATOM 1325 N N . GLY A 1 181 ? 0.513 -15.728 34.667 1.00 39.50 181 GLY A N 1
ATOM 1326 C CA . GLY A 1 181 ? 1.024 -15.627 36.040 1.00 39.50 181 GLY A CA 1
ATOM 1327 C C . GLY A 1 181 ? 1.728 -14.341 36.482 1.00 39.50 181 GLY A C 1
ATOM 1328 O O . GLY A 1 181 ? 2.235 -14.334 37.597 1.00 39.50 181 GLY A O 1
ATOM 1329 N N . ALA A 1 182 ? 1.796 -13.267 35.686 1.00 39.62 182 ALA A N 1
ATOM 1330 C CA . ALA A 1 182 ? 2.374 -12.001 36.161 1.00 39.62 182 ALA A CA 1
ATOM 1331 C C . ALA A 1 182 ? 1.291 -11.038 36.682 1.00 39.62 182 ALA A C 1
ATOM 1333 O O . ALA A 1 182 ? 0.284 -10.814 36.010 1.00 39.62 182 ALA A O 1
ATOM 1334 N N . GLU A 1 183 ? 1.510 -10.457 37.867 1.00 47.38 183 GLU A N 1
ATOM 1335 C CA . GLU A 1 183 ? 0.644 -9.432 38.462 1.00 47.38 183 GLU A CA 1
ATOM 1336 C C . GLU A 1 183 ? 0.462 -8.220 37.523 1.00 47.38 183 GLU A C 1
ATOM 1338 O O . GLU A 1 183 ? 1.393 -7.791 36.830 1.00 47.38 183 GLU A O 1
ATOM 1343 N N . LEU A 1 184 ? -0.753 -7.653 37.535 1.00 50.78 184 LEU A N 1
ATOM 1344 C CA . LEU A 1 184 ? -1.241 -6.541 36.698 1.00 50.78 184 LEU A CA 1
ATOM 1345 C C . LEU A 1 184 ? -0.235 -5.397 36.418 1.00 50.78 184 LEU A C 1
ATOM 1347 O O . LEU A 1 184 ? -0.207 -4.933 35.275 1.00 50.78 184 LEU A O 1
ATOM 1351 N N . PRO A 1 185 ? 0.617 -4.942 37.363 1.00 49.50 185 PRO A N 1
ATOM 1352 C CA . PRO A 1 185 ? 1.555 -3.846 37.101 1.00 49.50 185 PRO A CA 1
ATOM 1353 C C . PRO A 1 185 ? 2.692 -4.219 36.139 1.00 49.50 185 PRO A C 1
ATOM 1355 O O . PRO A 1 185 ? 3.143 -3.378 35.366 1.00 49.50 185 PRO A O 1
ATOM 1358 N N . LEU A 1 186 ? 3.159 -5.475 36.145 1.00 47.12 186 LEU A N 1
ATOM 1359 C CA . LEU A 1 186 ? 4.221 -5.917 35.232 1.00 47.12 186 LEU A CA 1
ATOM 1360 C C . LEU A 1 186 ? 3.675 -6.264 33.843 1.00 47.12 186 LEU A C 1
ATOM 1362 O O . LEU A 1 186 ? 4.362 -6.044 32.847 1.00 47.12 186 LEU A O 1
ATOM 1366 N N . ALA A 1 187 ? 2.428 -6.733 33.750 1.00 50.66 187 ALA A N 1
ATOM 1367 C CA . ALA A 1 187 ? 1.774 -6.998 32.468 1.00 50.66 187 ALA A CA 1
ATOM 1368 C C . ALA A 1 187 ? 1.669 -5.732 31.592 1.00 50.66 187 ALA A C 1
ATOM 1370 O O . ALA A 1 187 ? 1.798 -5.811 30.370 1.00 50.66 187 ALA A O 1
ATOM 1371 N N . GLN A 1 188 ? 1.520 -4.550 32.200 1.00 51.53 188 GLN A N 1
ATOM 1372 C CA . GLN A 1 188 ? 1.501 -3.261 31.494 1.00 51.53 188 GLN A CA 1
ATOM 1373 C C . GLN A 1 188 ? 2.823 -2.951 30.770 1.00 51.53 188 GLN A C 1
ATOM 1375 O O . GLN A 1 188 ? 2.811 -2.413 29.665 1.00 51.53 188 GLN A O 1
ATOM 1380 N N . PHE A 1 189 ? 3.968 -3.352 31.333 1.00 51.94 189 PHE A N 1
ATOM 1381 C CA . PHE A 1 189 ? 5.273 -3.155 30.690 1.00 51.94 189 PHE A CA 1
ATOM 1382 C C . PHE A 1 189 ? 5.472 -4.041 29.453 1.00 51.94 189 PHE A C 1
ATOM 1384 O O . PHE A 1 189 ? 6.147 -3.624 28.514 1.00 51.94 189 PHE A O 1
ATOM 1391 N N . PHE A 1 190 ? 4.879 -5.239 29.430 1.00 50.22 190 PHE A N 1
ATOM 1392 C CA . PHE A 1 190 ? 4.969 -6.172 28.297 1.00 50.22 190 PHE A CA 1
ATOM 1393 C C . PHE A 1 190 ? 3.860 -5.991 27.253 1.00 50.22 190 PHE A C 1
ATOM 1395 O O . PHE A 1 190 ? 3.968 -6.530 26.156 1.00 50.22 190 PHE A O 1
ATOM 1402 N N . THR A 1 191 ? 2.806 -5.244 27.583 1.00 52.91 191 THR A N 1
ATOM 1403 C CA . THR A 1 191 ? 1.706 -4.899 26.664 1.00 52.91 191 THR A CA 1
ATOM 1404 C C . THR A 1 191 ? 1.881 -3.522 26.024 1.00 52.91 191 THR A C 1
ATOM 1406 O O . THR A 1 191 ? 1.234 -3.225 25.020 1.00 52.91 191 THR A O 1
ATOM 1409 N N . ALA A 1 192 ? 2.778 -2.685 26.559 1.00 55.03 192 ALA A N 1
ATOM 1410 C CA . ALA A 1 192 ? 3.158 -1.425 25.940 1.00 55.03 192 ALA A CA 1
ATOM 1411 C C . ALA A 1 192 ? 3.944 -1.674 24.643 1.00 55.03 192 ALA A C 1
ATOM 1413 O O . ALA A 1 192 ? 5.026 -2.267 24.646 1.00 55.03 192 ALA A O 1
ATOM 1414 N N . VAL A 1 193 ? 3.416 -1.168 23.527 1.00 59.56 193 VAL A N 1
ATOM 1415 C CA . VAL A 1 193 ? 4.099 -1.183 22.231 1.00 59.56 193 VAL A CA 1
ATOM 1416 C C . VAL A 1 193 ? 5.482 -0.547 22.372 1.00 59.56 193 VAL A C 1
ATOM 1418 O O . VAL A 1 193 ? 5.636 0.534 22.948 1.00 59.56 193 VAL A O 1
ATOM 1421 N N . ARG A 1 194 ? 6.511 -1.186 21.803 1.00 68.38 194 ARG A N 1
ATOM 1422 C CA . ARG A 1 194 ? 7.867 -0.616 21.766 1.00 68.38 194 ARG A CA 1
ATOM 1423 C C . ARG A 1 194 ? 7.810 0.795 21.174 1.00 68.38 194 ARG A C 1
ATOM 1425 O O . ARG A 1 194 ? 7.284 0.978 20.082 1.00 68.38 194 ARG A O 1
ATOM 1432 N N . ARG A 1 195 ? 8.416 1.793 21.830 1.00 73.50 195 ARG A N 1
ATOM 1433 C CA . ARG A 1 195 ? 8.374 3.215 21.407 1.00 73.50 195 ARG A CA 1
ATOM 1434 C C . ARG A 1 195 ? 8.654 3.428 19.911 1.00 73.50 195 ARG A C 1
ATOM 1436 O O . ARG A 1 195 ? 8.001 4.242 19.270 1.00 73.50 195 ARG A O 1
ATOM 1443 N N . GLN A 1 196 ? 9.613 2.689 19.352 1.00 76.19 196 GLN A N 1
ATOM 1444 C CA . GLN A 1 196 ? 9.951 2.752 17.927 1.00 76.19 196 GLN A CA 1
ATOM 1445 C C . GLN A 1 196 ? 8.803 2.271 17.025 1.00 76.19 196 GLN A C 1
ATOM 1447 O O . GLN A 1 196 ? 8.559 2.832 15.958 1.00 76.19 196 GLN A O 1
ATOM 1452 N N . GLU A 1 197 ? 8.093 1.232 17.449 1.00 79.06 197 GLU A N 1
ATOM 1453 C CA . GLU A 1 197 ? 6.948 0.691 16.735 1.00 79.06 197 GLU A CA 1
ATOM 1454 C C . GLU A 1 197 ? 5.719 1.599 16.843 1.00 79.06 197 GLU A C 1
ATOM 1456 O O . GLU A 1 197 ? 5.049 1.828 15.837 1.00 79.06 197 GLU A O 1
ATOM 1461 N N . GLU A 1 198 ? 5.482 2.195 18.011 1.00 82.81 198 GLU A N 1
ATOM 1462 C CA . GLU A 1 198 ? 4.431 3.198 18.193 1.00 82.81 198 GL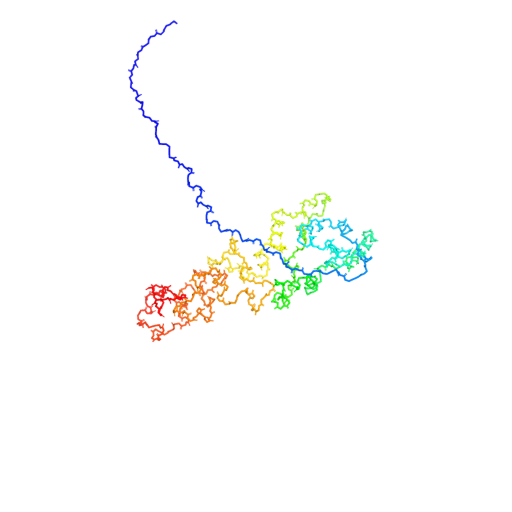U A CA 1
ATOM 1463 C C . GLU A 1 198 ? 4.676 4.423 17.295 1.00 82.81 198 GLU A C 1
ATOM 1465 O O . GLU A 1 198 ? 3.792 4.851 16.554 1.00 82.81 198 GLU A O 1
ATOM 1470 N N . GLN A 1 199 ? 5.906 4.943 17.270 1.00 85.00 199 GLN A N 1
ATOM 1471 C CA . GLN A 1 199 ? 6.280 6.051 16.385 1.00 85.00 199 GLN A CA 1
ATOM 1472 C C . GLN A 1 199 ? 6.104 5.697 14.905 1.00 85.00 199 GLN A C 1
ATOM 1474 O O . GLN A 1 199 ? 5.590 6.507 14.130 1.00 85.00 199 GLN A O 1
ATOM 1479 N N . ARG A 1 200 ? 6.497 4.483 14.496 1.00 87.69 200 ARG A N 1
ATOM 1480 C CA . ARG A 1 200 ? 6.259 3.976 13.136 1.00 87.69 200 ARG A CA 1
ATOM 1481 C C . ARG A 1 200 ? 4.768 3.967 12.819 1.00 87.69 200 ARG A C 1
ATOM 1483 O O . ARG A 1 200 ? 4.378 4.438 11.756 1.00 87.69 200 ARG A O 1
ATOM 1490 N N . TRP A 1 201 ? 3.955 3.403 13.703 1.00 88.69 201 TRP A N 1
ATOM 1491 C CA . TRP A 1 201 ? 2.511 3.296 13.535 1.00 88.69 201 TRP A CA 1
ATOM 1492 C C . TRP A 1 201 ? 1.861 4.672 13.352 1.00 88.69 201 TRP A C 1
ATOM 1494 O O . TRP A 1 201 ? 1.194 4.893 12.339 1.00 88.69 201 TRP A O 1
ATOM 1504 N N . LEU A 1 202 ? 2.155 5.627 14.239 1.00 88.44 202 LEU A N 1
ATOM 1505 C CA . LEU A 1 202 ? 1.637 6.998 14.166 1.00 88.44 202 LEU A CA 1
ATOM 1506 C C . LEU A 1 202 ? 2.085 7.740 12.894 1.00 88.44 202 LEU A C 1
ATOM 1508 O O . LEU A 1 202 ? 1.288 8.437 12.272 1.00 88.44 202 LEU A O 1
ATOM 1512 N N . SER A 1 203 ? 3.337 7.557 12.461 1.00 86.38 203 SER A N 1
ATOM 1513 C CA . SER A 1 203 ? 3.894 8.227 11.269 1.00 86.38 203 SER A CA 1
ATOM 1514 C C . SER A 1 203 ? 3.565 7.545 9.934 1.00 86.38 203 SER A C 1
ATOM 1516 O O . SER A 1 203 ? 3.748 8.140 8.872 1.00 86.38 203 SER A O 1
ATOM 1518 N N . SER A 1 204 ? 3.072 6.304 9.962 1.00 86.81 204 SER A N 1
ATOM 1519 C CA . SER A 1 204 ? 2.807 5.489 8.768 1.00 86.81 204 SER A CA 1
ATOM 1520 C C . SER A 1 204 ? 1.316 5.240 8.568 1.00 86.81 204 SER A C 1
ATOM 1522 O O . SER A 1 204 ? 0.924 4.114 8.277 1.00 86.81 204 SER A O 1
ATOM 1524 N N . SER A 1 205 ? 0.475 6.261 8.752 1.00 89.31 205 SER A N 1
ATOM 1525 C CA . SER A 1 205 ? -0.982 6.160 8.557 1.00 89.31 205 SER A CA 1
ATOM 1526 C C . SER A 1 205 ? -1.618 4.999 9.337 1.00 89.31 205 SER A C 1
ATOM 1528 O O . SER A 1 205 ? -2.508 4.313 8.835 1.00 89.31 205 SER A O 1
ATOM 1530 N N . LEU A 1 206 ? -1.144 4.751 10.559 1.00 92.00 206 LEU A N 1
ATOM 1531 C CA . LEU A 1 206 ? -1.668 3.731 11.465 1.00 92.00 206 LEU A CA 1
ATOM 1532 C C . LEU A 1 206 ? -1.554 2.282 10.954 1.00 92.00 206 LEU A C 1
ATOM 1534 O O . LEU A 1 206 ? -2.349 1.422 11.335 1.00 92.00 206 LEU A O 1
ATOM 1538 N N . LEU A 1 207 ? -0.572 1.980 10.097 1.00 92.56 207 LEU A N 1
ATOM 1539 C CA . LEU A 1 207 ? -0.334 0.609 9.635 1.00 92.56 207 LEU A CA 1
ATOM 1540 C C . LEU A 1 207 ? 0.127 -0.310 10.777 1.00 92.56 207 LEU A C 1
ATOM 1542 O O . LEU A 1 207 ? 1.041 0.024 11.536 1.00 92.56 207 LEU A O 1
ATOM 1546 N N . LYS A 1 208 ? -0.443 -1.518 10.840 1.00 90.88 208 LYS A N 1
ATOM 1547 C CA . LYS A 1 208 ? -0.116 -2.538 11.851 1.00 90.88 208 LYS A CA 1
ATOM 1548 C C . LYS A 1 208 ? 1.347 -2.957 11.833 1.00 90.88 208 LYS A C 1
ATOM 1550 O O . LYS A 1 208 ? 1.918 -3.205 12.883 1.00 90.88 208 LYS A O 1
ATOM 1555 N N . LYS A 1 209 ? 1.968 -3.004 10.653 1.00 90.06 209 LYS A N 1
ATOM 1556 C CA . LYS A 1 209 ? 3.386 -3.343 10.442 1.00 90.06 209 LYS A CA 1
ATOM 1557 C C . LYS A 1 209 ? 4.036 -2.311 9.519 1.00 90.06 209 LYS A C 1
ATOM 1559 O O . LYS A 1 209 ? 3.349 -1.451 8.967 1.00 90.06 209 LYS A O 1
ATOM 1564 N N . SER A 1 210 ? 5.358 -2.381 9.338 1.00 90.38 210 SER A N 1
ATOM 1565 C CA . SER A 1 210 ? 6.010 -1.612 8.269 1.00 90.38 210 SER A CA 1
ATOM 1566 C C . SER A 1 210 ? 5.380 -1.960 6.917 1.00 90.38 210 SER A C 1
ATOM 1568 O O . SER A 1 210 ? 4.933 -3.089 6.714 1.00 90.38 210 SER A O 1
ATOM 1570 N N . GLN A 1 211 ? 5.319 -0.998 5.994 1.00 92.25 211 GLN A N 1
ATOM 1571 C CA . GLN A 1 211 ? 4.592 -1.194 4.739 1.00 92.25 211 GLN A CA 1
ATOM 1572 C C . GLN A 1 211 ? 5.081 -2.421 3.943 1.00 92.25 211 GLN A C 1
ATOM 1574 O O . GLN A 1 211 ? 4.227 -3.235 3.597 1.00 92.25 211 GLN A O 1
ATOM 1579 N N . PRO A 1 212 ? 6.396 -2.639 3.719 1.00 93.81 212 PRO A N 1
ATOM 1580 C CA . PRO A 1 212 ? 6.845 -3.839 3.017 1.00 93.81 212 PRO A CA 1
ATOM 1581 C C . PRO A 1 212 ? 6.446 -5.121 3.753 1.00 93.81 212 PRO A C 1
ATOM 1583 O O . PRO A 1 212 ? 5.856 -6.008 3.149 1.00 93.81 212 PRO A O 1
ATOM 1586 N N . ALA A 1 213 ? 6.670 -5.202 5.071 1.00 92.81 213 ALA A N 1
ATOM 1587 C CA . ALA A 1 213 ? 6.338 -6.397 5.852 1.00 92.81 213 ALA A CA 1
ATOM 1588 C C . ALA A 1 213 ? 4.830 -6.697 5.869 1.00 92.81 213 ALA A C 1
ATOM 1590 O O . ALA A 1 213 ? 4.428 -7.860 5.872 1.00 92.81 213 ALA A O 1
ATOM 1591 N N . LEU A 1 214 ? 3.990 -5.659 5.871 1.00 94.12 214 LEU A N 1
ATOM 1592 C CA . LEU A 1 214 ? 2.545 -5.806 5.763 1.00 94.12 214 LEU A CA 1
ATOM 1593 C C . LEU A 1 214 ? 2.148 -6.345 4.388 1.00 94.12 214 LEU A C 1
ATOM 1595 O O . LEU A 1 214 ? 1.439 -7.343 4.316 1.00 94.12 214 LEU A O 1
ATOM 1599 N N . CYS A 1 215 ? 2.630 -5.734 3.305 1.00 95.31 215 CYS A N 1
ATOM 1600 C CA . CYS A 1 215 ? 2.322 -6.186 1.951 1.00 95.31 215 CYS A CA 1
ATOM 1601 C C . CYS A 1 215 ? 2.825 -7.619 1.708 1.00 95.31 215 CYS A C 1
ATOM 1603 O O . CYS A 1 215 ? 2.091 -8.446 1.172 1.00 95.31 215 CYS A O 1
ATOM 1605 N N . TYR A 1 216 ? 4.037 -7.945 2.162 1.00 96.06 216 TYR A N 1
ATOM 1606 C CA . TYR A 1 216 ? 4.643 -9.271 2.010 1.00 96.06 216 TYR A CA 1
ATOM 1607 C C . TYR A 1 216 ? 3.922 -10.380 2.776 1.00 96.06 216 TYR A C 1
ATOM 1609 O O . TYR A 1 216 ? 4.054 -11.539 2.397 1.00 96.06 216 TYR A O 1
ATOM 1617 N N . SER A 1 217 ? 3.113 -10.050 3.790 1.00 94.94 217 SER A N 1
ATOM 1618 C CA . SER A 1 217 ? 2.290 -11.054 4.480 1.00 94.94 217 SER A CA 1
ATOM 1619 C C . SER A 1 217 ? 1.301 -11.775 3.554 1.00 94.94 217 SER A C 1
ATOM 1621 O O . SER A 1 217 ? 0.929 -12.908 3.844 1.00 94.94 217 SER A O 1
ATOM 1623 N N . CYS A 1 218 ? 0.941 -11.152 2.425 1.00 96.06 218 CYS A N 1
ATOM 1624 C CA . CYS A 1 218 ? 0.142 -11.771 1.365 1.00 96.06 218 CYS A CA 1
ATOM 1625 C C . CYS A 1 218 ? 0.912 -11.857 0.033 1.00 96.06 218 CYS A C 1
ATOM 1627 O O . CYS A 1 218 ? 0.815 -12.848 -0.686 1.00 96.06 218 CYS A O 1
ATOM 1629 N N . HIS A 1 219 ? 1.716 -10.845 -0.308 1.00 96.06 219 HIS A N 1
ATOM 1630 C CA . HIS A 1 219 ? 2.444 -10.755 -1.580 1.00 96.06 219 HIS A CA 1
ATOM 1631 C C . HIS A 1 219 ? 3.845 -11.391 -1.518 1.00 96.06 219 HIS A C 1
ATOM 1633 O O . HIS A 1 219 ? 4.846 -10.759 -1.867 1.00 96.06 219 HIS A O 1
ATOM 1639 N N . GLY A 1 220 ? 3.926 -12.660 -1.109 1.00 96.94 220 GLY A N 1
ATOM 1640 C CA . GLY A 1 220 ? 5.200 -13.381 -0.958 1.00 96.94 220 GLY A CA 1
ATOM 1641 C C . GLY A 1 220 ? 6.009 -13.499 -2.258 1.00 96.94 220 GLY A C 1
ATOM 1642 O O . GLY A 1 220 ? 7.226 -13.349 -2.250 1.00 96.94 220 GLY A O 1
ATOM 1643 N N . ALA A 1 221 ? 5.346 -13.659 -3.409 1.00 96.12 221 ALA A N 1
ATOM 1644 C CA . ALA A 1 221 ? 6.033 -13.701 -4.705 1.00 96.12 221 ALA A CA 1
ATOM 1645 C C . ALA A 1 221 ? 6.749 -12.377 -5.037 1.00 96.12 221 ALA A C 1
ATOM 1647 O O . ALA A 1 221 ? 7.850 -12.374 -5.590 1.00 96.12 221 ALA A O 1
ATOM 1648 N N . VAL A 1 222 ? 6.146 -11.244 -4.664 1.00 96.62 222 VAL A N 1
ATOM 1649 C CA . VAL A 1 222 ? 6.739 -9.911 -4.848 1.00 96.62 222 VAL A CA 1
ATOM 1650 C C . VAL A 1 222 ? 7.909 -9.714 -3.884 1.00 96.62 222 VAL A C 1
ATOM 1652 O O . VAL A 1 222 ? 8.949 -9.201 -4.293 1.00 96.62 222 VAL A O 1
ATOM 1655 N N . GLN A 1 223 ? 7.791 -10.192 -2.639 1.00 96.50 223 GLN A N 1
ATOM 1656 C CA . GLN A 1 223 ? 8.904 -10.205 -1.686 1.00 96.50 223 GLN A CA 1
ATOM 1657 C C . GLN A 1 223 ? 10.129 -10.901 -2.279 1.00 96.50 223 GLN A C 1
ATOM 1659 O O . GLN A 1 223 ? 11.225 -10.346 -2.246 1.00 96.50 223 GLN A O 1
ATOM 1664 N N . SER A 1 224 ? 9.943 -12.082 -2.877 1.00 96.50 224 SER A N 1
ATOM 1665 C CA . SER A 1 224 ? 11.033 -12.816 -3.520 1.00 96.50 224 SER A CA 1
ATOM 1666 C C . SER A 1 224 ? 11.671 -12.017 -4.659 1.00 96.50 224 SER A C 1
ATOM 1668 O O . SER A 1 224 ? 12.892 -12.008 -4.781 1.00 96.50 224 SER A O 1
ATOM 1670 N N . GLN A 1 225 ? 10.894 -11.276 -5.453 1.00 96.62 225 GLN A N 1
ATOM 1671 C CA . GLN A 1 225 ? 11.446 -10.436 -6.525 1.00 96.62 225 GLN A CA 1
ATOM 1672 C C . GLN A 1 225 ? 12.337 -9.314 -5.979 1.00 96.62 225 GLN A C 1
ATOM 1674 O O . GLN A 1 225 ? 13.417 -9.083 -6.517 1.00 96.62 225 GLN A O 1
ATOM 1679 N N . PHE A 1 226 ? 11.948 -8.680 -4.872 1.00 96.81 226 PHE A N 1
ATOM 1680 C CA . PHE A 1 226 ? 12.766 -7.661 -4.208 1.00 96.81 226 PHE A CA 1
ATOM 1681 C C . PHE A 1 226 ? 14.017 -8.216 -3.509 1.00 96.81 226 PHE A C 1
ATOM 1683 O O . PHE A 1 226 ? 14.856 -7.444 -3.065 1.00 96.81 226 PHE A O 1
ATOM 1690 N N . THR A 1 227 ? 14.179 -9.538 -3.405 1.00 95.94 227 THR A N 1
ATOM 1691 C CA . THR A 1 227 ? 15.444 -10.144 -2.940 1.00 95.94 227 THR A CA 1
ATOM 1692 C C . THR A 1 227 ? 16.443 -10.417 -4.066 1.00 95.94 227 THR A C 1
ATOM 1694 O O . THR A 1 227 ? 17.580 -10.802 -3.797 1.00 95.94 227 THR A O 1
ATOM 1697 N N . LEU A 1 228 ? 16.048 -10.228 -5.330 1.00 96.25 228 LEU A N 1
ATOM 1698 C CA . LEU A 1 228 ? 16.918 -10.489 -6.475 1.00 96.25 228 LEU A CA 1
ATOM 1699 C C . LEU A 1 228 ? 18.008 -9.412 -6.621 1.00 96.25 228 LEU A C 1
ATOM 1701 O O . LEU A 1 228 ? 17.802 -8.275 -6.208 1.00 96.25 228 LEU A O 1
ATOM 1705 N N . PRO A 1 229 ? 19.156 -9.711 -7.259 1.00 95.31 229 PRO A N 1
ATOM 1706 C CA . PRO A 1 229 ? 20.290 -8.782 -7.334 1.00 95.31 229 PRO A CA 1
ATOM 1707 C C . PRO A 1 229 ? 19.986 -7.412 -7.953 1.00 95.31 229 PRO A C 1
ATOM 1709 O O . PRO A 1 229 ? 20.613 -6.422 -7.587 1.00 95.31 229 PRO A O 1
ATOM 1712 N N . SER A 1 230 ? 19.047 -7.344 -8.899 1.00 96.12 230 SER A N 1
ATOM 1713 C CA . SER A 1 230 ? 18.568 -6.088 -9.469 1.00 96.12 230 SER A CA 1
ATOM 1714 C C . SER A 1 230 ? 17.106 -5.918 -9.086 1.00 96.12 230 SER A C 1
ATOM 1716 O O . SER A 1 230 ? 16.248 -6.619 -9.615 1.00 96.12 230 SER A O 1
ATOM 1718 N N . HIS A 1 231 ? 16.819 -4.977 -8.194 1.00 96.81 231 HIS A N 1
ATOM 1719 C CA . HIS A 1 231 ? 15.472 -4.642 -7.735 1.00 96.81 231 HIS A CA 1
ATOM 1720 C C . HIS A 1 231 ? 15.358 -3.133 -7.481 1.00 96.81 231 HIS A C 1
ATOM 1722 O O . HIS A 1 231 ? 16.360 -2.427 -7.333 1.00 96.81 231 HIS A O 1
ATOM 1728 N N . HIS A 1 232 ? 14.130 -2.625 -7.451 1.00 95.19 232 HIS A N 1
ATOM 1729 C CA . HIS A 1 232 ? 13.871 -1.293 -6.909 1.00 95.19 232 HIS A CA 1
ATOM 1730 C C . HIS A 1 232 ? 14.073 -1.332 -5.387 1.00 95.19 232 HIS A C 1
ATOM 1732 O O . HIS A 1 232 ? 13.635 -2.275 -4.739 1.00 95.19 232 HIS A O 1
ATOM 1738 N N . ARG A 1 233 ? 14.720 -0.310 -4.815 1.00 93.50 233 ARG A N 1
ATOM 1739 C CA . ARG A 1 233 ? 15.221 -0.256 -3.427 1.00 93.50 233 ARG A CA 1
ATOM 1740 C C . ARG A 1 233 ? 14.158 -0.154 -2.314 1.00 93.50 233 ARG A C 1
ATOM 1742 O O . ARG A 1 233 ? 14.169 0.775 -1.502 1.00 93.50 233 ARG A O 1
ATOM 1749 N N . VAL A 1 234 ? 13.196 -1.075 -2.306 1.00 94.06 234 VAL A N 1
ATOM 1750 C CA . VAL A 1 234 ? 12.121 -1.162 -1.304 1.00 94.06 234 VAL A CA 1
ATOM 1751 C C . VAL A 1 234 ? 12.627 -1.785 -0.003 1.00 94.06 234 VAL A C 1
ATOM 1753 O O . VAL A 1 234 ? 12.289 -1.307 1.079 1.00 94.06 234 VAL A O 1
ATOM 1756 N N . ASN A 1 235 ? 13.473 -2.816 -0.088 1.00 91.75 235 ASN A N 1
ATOM 1757 C CA . ASN A 1 235 ? 14.006 -3.507 1.090 1.00 91.75 235 ASN A CA 1
ATOM 1758 C C . ASN A 1 235 ? 15.034 -2.653 1.848 1.00 91.75 235 ASN A C 1
ATOM 1760 O O . ASN A 1 235 ? 15.146 -2.755 3.066 1.00 91.75 235 ASN A O 1
ATOM 1764 N N . GLU A 1 236 ? 15.721 -1.753 1.148 1.00 92.38 236 GLU A N 1
ATOM 1765 C CA . GLU A 1 236 ? 16.621 -0.750 1.718 1.00 92.38 236 GLU A CA 1
ATOM 1766 C C . GLU A 1 236 ? 15.877 0.475 2.273 1.00 92.38 236 GLU A C 1
ATOM 1768 O O . GLU A 1 236 ? 16.504 1.382 2.815 1.00 92.38 236 GLU A O 1
ATOM 1773 N N . GLY A 1 237 ? 14.545 0.531 2.141 1.00 89.00 237 GLY A N 1
ATOM 1774 C CA . GLY A 1 237 ? 13.711 1.606 2.687 1.00 89.00 237 GLY A CA 1
ATOM 1775 C C . GLY A 1 237 ? 13.773 2.929 1.919 1.00 89.00 237 GLY A C 1
ATOM 1776 O O . GLY A 1 237 ? 13.291 3.946 2.419 1.00 89.00 237 GLY A O 1
ATOM 1777 N N . LEU A 1 238 ? 14.344 2.928 0.712 1.00 89.00 238 LEU A N 1
ATOM 1778 C CA . LEU A 1 238 ? 14.466 4.117 -0.140 1.00 89.00 238 LEU A CA 1
ATOM 1779 C C . LEU A 1 238 ? 13.236 4.336 -1.027 1.00 89.00 238 LEU A C 1
ATOM 1781 O O . LEU A 1 238 ? 13.057 5.424 -1.567 1.00 89.00 238 LEU A O 1
ATOM 1785 N N . MET A 1 239 ? 12.392 3.314 -1.160 1.00 90.81 239 MET A N 1
ATOM 1786 C CA . MET A 1 239 ? 11.085 3.381 -1.805 1.00 90.81 239 MET A CA 1
ATOM 1787 C C . MET A 1 239 ? 10.059 2.549 -1.043 1.00 90.81 239 MET A C 1
ATOM 1789 O O . MET A 1 239 ? 10.382 1.654 -0.261 1.00 90.81 239 MET A O 1
ATOM 1793 N N . LYS A 1 240 ? 8.796 2.851 -1.304 1.00 92.25 240 LYS A N 1
ATOM 1794 C CA . LYS A 1 240 ? 7.615 2.226 -0.725 1.00 92.25 240 LYS A CA 1
ATOM 1795 C C . LYS A 1 240 ? 6.772 1.609 -1.840 1.00 92.25 240 LYS A C 1
ATOM 1797 O O . LYS A 1 240 ? 6.710 2.123 -2.954 1.00 92.25 240 LYS A O 1
ATOM 1802 N N . CYS A 1 241 ? 6.042 0.541 -1.532 1.00 93.75 241 CYS A N 1
ATOM 1803 C CA . CYS A 1 241 ? 5.050 -0.045 -2.438 1.00 93.75 241 CYS A CA 1
ATOM 1804 C C . CYS A 1 241 ? 4.039 1.020 -2.896 1.00 93.75 241 CYS A C 1
ATOM 1806 O O . CYS A 1 241 ? 3.651 1.066 -4.063 1.00 93.75 241 CYS A O 1
ATOM 1808 N N . THR A 1 242 ? 3.658 1.918 -1.980 1.00 92.44 242 THR A N 1
ATOM 1809 C CA . THR A 1 242 ? 2.720 3.015 -2.247 1.00 92.44 242 THR A CA 1
ATOM 1810 C C . THR A 1 242 ? 3.281 4.138 -3.111 1.00 92.44 242 THR A C 1
ATOM 1812 O O . THR A 1 242 ? 2.530 5.047 -3.455 1.00 92.44 242 THR A O 1
ATOM 1815 N N . ASP A 1 243 ? 4.565 4.127 -3.461 1.00 91.94 243 ASP A N 1
ATOM 1816 C CA . ASP A 1 243 ? 5.097 5.098 -4.423 1.00 91.94 243 ASP A CA 1
ATOM 1817 C C . ASP A 1 243 ? 4.596 4.771 -5.838 1.00 91.94 243 ASP A C 1
ATOM 1819 O O . ASP A 1 243 ? 4.351 5.674 -6.635 1.00 91.94 243 ASP A O 1
ATOM 1823 N N . CYS A 1 244 ? 4.336 3.484 -6.110 1.00 91.94 244 CYS A N 1
ATOM 1824 C CA . CYS A 1 244 ? 3.773 3.005 -7.372 1.00 91.94 244 CYS A CA 1
ATOM 1825 C C . CYS A 1 244 ? 2.294 2.603 -7.251 1.00 91.94 244 CYS A C 1
ATOM 1827 O O . CYS A 1 244 ? 1.496 2.950 -8.122 1.00 91.94 244 CYS A O 1
ATOM 1829 N N . HIS A 1 245 ? 1.904 1.904 -6.180 1.00 93.69 245 HIS A N 1
ATOM 1830 C CA . HIS A 1 245 ? 0.560 1.340 -6.012 1.00 93.69 245 HIS A CA 1
ATOM 1831 C C . HIS A 1 245 ? -0.349 2.185 -5.106 1.00 93.69 245 HIS A C 1
ATOM 1833 O O . HIS A 1 245 ? 0.096 2.878 -4.193 1.00 93.69 245 HIS A O 1
ATOM 1839 N N . SER A 1 246 ? -1.659 2.090 -5.323 1.00 92.38 246 SER A N 1
ATOM 1840 C CA . SER A 1 246 ? -2.690 2.503 -4.374 1.00 92.38 246 SER A CA 1
ATOM 1841 C C . SER A 1 246 ? -3.336 1.252 -3.770 1.00 92.38 246 SER A C 1
ATOM 1843 O O . SER A 1 246 ? -4.122 0.585 -4.449 1.00 92.38 246 SER A O 1
ATOM 1845 N N . PRO A 1 247 ? -3.070 0.922 -2.492 1.00 92.88 247 PRO A N 1
ATOM 1846 C CA . PRO A 1 247 ? -3.726 -0.206 -1.830 1.00 92.88 247 PRO A CA 1
ATOM 1847 C C . PRO A 1 247 ? -5.238 0.013 -1.680 1.00 92.88 247 PRO A C 1
ATOM 1849 O O . PRO A 1 247 ? -5.971 -0.943 -1.444 1.00 92.88 247 PRO A O 1
ATOM 1852 N N . HIS A 1 248 ? -5.709 1.253 -1.843 1.00 91.50 248 HIS A N 1
ATOM 1853 C CA . HIS A 1 248 ? -7.116 1.622 -1.770 1.00 91.50 248 HIS A CA 1
ATOM 1854 C C . HIS A 1 248 ? -7.837 1.613 -3.123 1.00 91.50 248 HIS A C 1
ATOM 1856 O O . HIS A 1 248 ? -8.977 2.056 -3.204 1.00 91.50 248 HIS A O 1
ATOM 1862 N N . GLY A 1 249 ? -7.203 1.143 -4.195 1.00 89.62 249 GLY A N 1
ATOM 1863 C CA . GLY A 1 249 ? -7.836 1.087 -5.510 1.00 89.62 249 GLY A CA 1
ATOM 1864 C C . GLY A 1 249 ? -7.378 2.186 -6.449 1.00 89.62 249 GLY A C 1
ATOM 1865 O O . GLY A 1 249 ? -7.227 3.343 -6.056 1.00 89.62 249 GLY A O 1
ATOM 1866 N N . THR A 1 250 ? -7.222 1.830 -7.721 1.00 88.25 250 THR A N 1
ATOM 1867 C CA . THR A 1 250 ? -7.187 2.784 -8.836 1.00 88.25 250 THR A CA 1
ATOM 1868 C C . THR A 1 250 ? -8.122 2.309 -9.948 1.00 88.25 250 THR A C 1
ATOM 1870 O O . THR A 1 250 ? -8.945 1.421 -9.744 1.00 88.25 250 THR A O 1
ATOM 1873 N N . ARG A 1 251 ? -8.067 2.954 -11.116 1.00 84.19 251 ARG A N 1
ATOM 1874 C CA . ARG A 1 251 ? -8.852 2.563 -12.299 1.00 84.19 251 ARG A CA 1
ATOM 1875 C C . ARG A 1 251 ? -8.179 1.472 -13.136 1.00 84.19 251 ARG A C 1
ATOM 1877 O O . ARG A 1 251 ? -8.731 1.093 -14.160 1.00 84.19 251 ARG A O 1
ATOM 1884 N N . ASN A 1 252 ? -6.992 1.008 -12.748 1.00 85.25 252 ASN A N 1
ATOM 1885 C CA . ASN A 1 252 ? -6.262 -0.026 -13.473 1.00 85.25 252 ASN A CA 1
ATOM 1886 C C . ASN A 1 252 ? -6.108 -1.286 -12.611 1.00 85.25 252 ASN A C 1
ATOM 1888 O O . ASN A 1 252 ? -6.006 -1.202 -11.390 1.00 85.25 252 ASN A O 1
ATOM 1892 N N . GLN A 1 253 ? -6.080 -2.444 -13.271 1.00 80.06 253 GLN A N 1
ATOM 1893 C CA . GLN A 1 253 ? -5.935 -3.759 -12.639 1.00 80.06 253 GLN A CA 1
ATOM 1894 C C . GLN A 1 253 ? -4.713 -3.899 -11.711 1.00 80.06 253 GLN A C 1
ATOM 1896 O O . GLN A 1 253 ? -4.888 -4.390 -10.600 1.00 80.06 253 GLN A O 1
ATOM 1901 N N . PRO A 1 254 ? -3.493 -3.444 -12.073 1.00 85.81 254 PRO A N 1
ATOM 1902 C CA . PRO A 1 254 ? -2.345 -3.531 -11.166 1.00 85.81 254 PRO A CA 1
ATOM 1903 C C . PRO A 1 254 ? -2.385 -2.494 -10.036 1.00 85.81 254 PRO A C 1
ATOM 1905 O O . PRO A 1 254 ? -1.452 -2.413 -9.239 1.00 85.81 254 PRO A O 1
ATOM 1908 N N . MET A 1 255 ? -3.450 -1.694 -9.941 1.00 89.38 255 MET A N 1
ATOM 1909 C CA . MET A 1 255 ? -3.691 -0.749 -8.855 1.00 89.38 255 MET A CA 1
ATOM 1910 C C . MET A 1 255 ? -2.595 0.318 -8.750 1.00 89.38 255 MET A C 1
ATOM 1912 O O . MET A 1 255 ? -2.264 0.795 -7.669 1.00 89.38 255 MET A O 1
ATOM 1916 N N . LEU A 1 256 ? -2.008 0.700 -9.882 1.00 91.00 256 LEU A N 1
ATOM 1917 C CA . LEU A 1 256 ? -0.975 1.723 -9.991 1.00 91.00 256 LEU A CA 1
ATOM 1918 C C . LEU A 1 256 ? -1.580 3.120 -9.867 1.00 91.00 256 LEU A C 1
ATOM 1920 O O . LEU A 1 256 ? -2.609 3.400 -10.487 1.00 91.00 256 LEU A O 1
ATOM 1924 N N . LYS A 1 257 ? -0.915 4.013 -9.125 1.00 88.81 257 LYS A N 1
ATOM 1925 C CA . LYS A 1 257 ? -1.311 5.423 -8.946 1.00 88.81 257 LYS A CA 1
ATOM 1926 C C . LYS A 1 257 ? -1.364 6.196 -10.263 1.00 88.81 257 LYS A C 1
ATOM 1928 O O . LYS A 1 257 ? -2.220 7.059 -10.429 1.00 88.81 257 LYS A O 1
ATOM 1933 N N . LYS A 1 258 ? -0.461 5.875 -11.190 1.00 86.31 258 LYS A N 1
ATOM 1934 C CA . LYS A 1 258 ? -0.395 6.422 -12.550 1.00 86.31 258 LYS A CA 1
ATOM 1935 C C . LYS A 1 258 ? -0.318 5.267 -13.543 1.00 86.31 258 LYS A C 1
ATOM 1937 O O . LYS A 1 258 ? 0.268 4.232 -13.233 1.00 86.31 258 LYS A O 1
ATOM 1942 N N . THR A 1 259 ? -0.927 5.418 -14.711 1.00 79.12 259 THR A N 1
ATOM 1943 C CA . THR A 1 259 ? -0.960 4.367 -15.737 1.00 79.12 259 THR A CA 1
ATOM 1944 C C . THR A 1 259 ? 0.277 4.404 -16.633 1.00 79.12 259 THR A C 1
ATOM 1946 O O . THR A 1 259 ? 0.831 5.469 -16.902 1.00 79.12 259 THR A O 1
ATOM 1949 N N . ASN A 1 260 ? 0.662 3.236 -17.152 1.00 72.62 260 ASN A N 1
ATOM 1950 C CA . ASN A 1 260 ? 1.690 3.063 -18.181 1.00 72.62 260 ASN A CA 1
ATOM 1951 C C . ASN A 1 260 ? 3.060 3.640 -17.775 1.00 72.62 260 ASN A C 1
ATOM 1953 O O . ASN A 1 260 ? 3.648 3.228 -16.778 1.00 72.62 260 ASN A O 1
ATOM 1957 N N . TRP A 1 261 ? 3.582 4.572 -18.568 1.00 82.06 261 TRP A N 1
ATOM 1958 C CA . TRP A 1 261 ? 4.918 5.149 -18.439 1.00 82.06 261 TRP A CA 1
ATOM 1959 C C . TRP A 1 261 ? 4.982 6.296 -17.421 1.00 82.06 261 TRP A C 1
ATOM 1961 O O . TRP A 1 261 ? 6.043 6.548 -16.850 1.00 82.06 261 TRP A O 1
ATOM 1971 N N . GLU A 1 262 ? 3.860 6.972 -17.148 1.00 84.88 262 GLU A N 1
ATOM 1972 C CA . GLU A 1 262 ? 3.813 8.161 -16.284 1.00 84.88 262 GLU A CA 1
ATOM 1973 C C . GLU A 1 262 ? 4.223 7.859 -14.839 1.00 84.88 262 GLU A C 1
ATOM 1975 O O . GLU A 1 262 ? 4.769 8.722 -14.149 1.00 84.88 262 GLU A O 1
ATOM 1980 N N . GLY A 1 263 ? 3.968 6.630 -14.378 1.00 88.38 263 GLY A N 1
ATOM 1981 C CA . GLY A 1 263 ? 4.426 6.158 -13.072 1.00 88.38 263 GLY A CA 1
ATOM 1982 C C . GLY A 1 263 ? 5.948 6.050 -13.004 1.00 88.38 263 GLY A C 1
ATOM 1983 O O . GLY A 1 263 ? 6.554 6.504 -12.038 1.00 88.38 263 GLY A O 1
ATOM 1984 N N . CYS A 1 264 ? 6.575 5.521 -14.056 1.00 90.62 264 CYS A N 1
ATOM 1985 C CA . CYS A 1 264 ? 8.021 5.318 -14.119 1.00 90.62 264 CYS A CA 1
ATOM 1986 C C . CYS A 1 264 ? 8.772 6.652 -14.212 1.00 90.62 264 CYS A C 1
ATOM 1988 O O . CYS A 1 264 ? 9.709 6.910 -13.456 1.00 90.62 264 CYS A O 1
ATOM 1990 N N . VAL A 1 265 ? 8.331 7.543 -15.103 1.00 91.25 265 VAL A N 1
ATOM 1991 C CA . VAL A 1 265 ? 9.022 8.820 -15.363 1.00 91.25 265 VAL A CA 1
ATOM 1992 C C . VAL A 1 265 ? 8.731 9.898 -14.321 1.00 91.25 265 VAL A C 1
ATOM 1994 O O . VAL A 1 265 ? 9.235 11.013 -14.426 1.00 91.25 265 VAL A O 1
ATOM 1997 N N . ASN A 1 266 ? 7.930 9.580 -13.301 1.00 89.06 266 ASN A N 1
ATOM 1998 C CA . ASN A 1 266 ? 7.807 10.419 -12.116 1.00 89.06 266 ASN A CA 1
ATOM 1999 C C . ASN A 1 266 ? 9.151 10.536 -11.377 1.00 89.06 266 ASN A C 1
ATOM 2001 O O . ASN A 1 266 ? 9.430 11.568 -10.773 1.00 89.06 266 ASN A O 1
ATOM 2005 N N . CYS A 1 267 ? 9.974 9.486 -11.457 1.00 91.62 267 CYS A N 1
ATOM 2006 C CA . CYS A 1 267 ? 11.334 9.459 -10.924 1.00 91.62 267 CYS A CA 1
ATOM 2007 C C . CYS A 1 267 ? 12.381 9.372 -12.045 1.00 91.62 267 CYS A C 1
ATOM 2009 O O . CYS A 1 267 ? 13.386 10.073 -11.985 1.00 91.62 267 CYS A O 1
ATOM 2011 N N . HIS A 1 268 ? 12.127 8.583 -13.095 1.00 92.56 268 HIS A N 1
ATOM 2012 C CA . HIS A 1 268 ? 13.003 8.451 -14.269 1.00 92.56 268 HIS A CA 1
ATOM 2013 C C . HIS A 1 268 ? 12.743 9.555 -15.304 1.00 92.56 268 HIS A C 1
ATOM 2015 O O . HIS A 1 268 ? 12.335 9.295 -16.441 1.00 92.56 268 HIS A O 1
ATOM 2021 N N . ILE A 1 269 ? 12.905 10.811 -14.885 1.00 91.19 269 ILE A N 1
ATOM 2022 C CA . ILE A 1 269 ? 12.557 11.995 -15.685 1.00 91.19 269 ILE A CA 1
ATOM 2023 C C . ILE A 1 269 ? 13.342 12.074 -16.997 1.00 91.19 269 ILE A C 1
ATOM 2025 O O . ILE A 1 269 ? 12.842 12.590 -17.994 1.00 91.19 269 ILE A O 1
ATOM 2029 N N . GLU A 1 270 ? 14.544 11.503 -17.028 1.00 87.88 270 GLU A N 1
ATOM 2030 C CA . GLU A 1 270 ? 15.413 11.457 -18.197 1.00 87.88 270 GLU A CA 1
ATOM 2031 C C . GLU A 1 270 ? 14.855 10.570 -19.317 1.00 87.88 270 GLU A C 1
ATOM 2033 O O . GLU A 1 270 ? 15.340 10.620 -20.445 1.00 87.88 270 GLU A O 1
ATOM 2038 N N . LYS A 1 271 ? 13.839 9.749 -19.019 1.00 90.44 271 LYS A N 1
ATOM 2039 C CA . LYS A 1 271 ? 13.167 8.861 -19.979 1.00 90.44 271 LYS A CA 1
ATOM 2040 C C . LYS A 1 271 ? 11.806 9.386 -20.439 1.00 90.44 271 LYS A C 1
ATOM 2042 O O . LYS A 1 271 ? 11.131 8.706 -21.201 1.00 90.44 271 LYS A O 1
ATOM 2047 N N . ARG A 1 272 ? 11.392 10.577 -19.991 1.00 87.44 272 ARG A N 1
ATOM 2048 C CA . ARG A 1 272 ? 10.056 11.137 -20.256 1.00 87.44 272 ARG A CA 1
ATOM 2049 C C . ARG A 1 272 ? 9.815 11.540 -21.711 1.00 87.44 272 ARG A C 1
ATOM 2051 O O . ARG A 1 272 ? 8.677 11.482 -22.164 1.00 87.44 272 ARG A O 1
ATOM 2058 N N . GLY A 1 273 ? 10.854 11.972 -22.420 1.00 83.88 273 GLY A N 1
ATOM 2059 C CA . GLY A 1 273 ? 10.688 12.632 -23.712 1.00 83.88 273 GLY A CA 1
ATOM 2060 C C . GLY A 1 273 ? 10.031 14.023 -23.588 1.00 83.88 273 GLY A C 1
ATOM 2061 O O . GLY A 1 273 ? 9.982 14.586 -22.488 1.00 83.88 273 GLY A O 1
ATOM 2062 N N . PRO A 1 274 ? 9.532 14.599 -24.696 1.00 86.94 274 PRO A N 1
ATOM 2063 C CA . PRO A 1 274 ? 9.396 13.973 -26.010 1.00 86.94 274 PRO A CA 1
ATOM 2064 C C . PRO A 1 274 ? 10.753 13.763 -26.685 1.00 86.94 274 PRO A C 1
ATOM 2066 O O . PRO A 1 274 ? 11.610 14.646 -26.669 1.00 86.94 274 PRO A O 1
ATOM 2069 N N . PHE A 1 275 ? 10.935 12.588 -27.281 1.00 89.94 275 PHE A N 1
ATOM 2070 C CA . PHE A 1 275 ? 12.057 12.336 -28.179 1.00 89.94 275 PHE A CA 1
ATOM 2071 C C . PHE A 1 275 ? 11.602 12.542 -29.626 1.00 89.94 275 PHE A C 1
ATOM 2073 O O . PHE A 1 275 ? 10.461 12.227 -29.957 1.00 89.94 275 PHE A O 1
ATOM 2080 N N . ILE A 1 276 ? 12.475 13.046 -30.503 1.00 92.38 276 ILE A N 1
ATOM 2081 C CA . ILE A 1 276 ? 12.170 13.169 -31.944 1.00 92.38 276 ILE A CA 1
ATOM 2082 C C . ILE A 1 276 ? 11.934 11.780 -32.549 1.00 92.38 276 ILE A C 1
ATOM 2084 O O . ILE A 1 276 ? 11.015 11.579 -33.342 1.00 92.38 276 ILE A O 1
ATOM 2088 N N . PHE A 1 277 ? 12.746 10.810 -32.137 1.00 91.38 277 PHE A N 1
ATOM 2089 C CA . PHE A 1 277 ? 12.623 9.408 -32.499 1.00 91.38 277 PHE A CA 1
ATOM 2090 C C . PHE A 1 277 ? 12.323 8.599 -31.239 1.00 91.38 277 PHE A C 1
ATOM 2092 O O . PHE A 1 277 ? 13.198 8.358 -30.408 1.00 91.38 277 PHE A O 1
ATOM 2099 N N . GLU A 1 278 ? 11.068 8.188 -31.082 1.00 89.19 278 GLU A N 1
ATOM 2100 C CA . GLU A 1 278 ? 10.624 7.365 -29.957 1.00 89.19 278 GLU A CA 1
ATOM 2101 C C . GLU A 1 278 ? 10.752 5.877 -30.294 1.00 89.19 278 GLU A C 1
ATOM 2103 O O . GLU A 1 278 ? 10.412 5.439 -31.396 1.00 89.19 278 GLU A O 1
ATOM 2108 N N . HIS A 1 279 ? 11.200 5.072 -29.330 1.00 90.81 279 HIS A N 1
ATOM 2109 C CA . HIS A 1 279 ? 11.156 3.624 -29.485 1.00 90.81 279 HIS A CA 1
ATOM 2110 C C . HIS A 1 279 ? 9.706 3.143 -29.364 1.00 90.81 279 HIS A C 1
ATOM 2112 O O . HIS A 1 279 ? 9.081 3.297 -28.312 1.00 90.81 279 HIS A O 1
ATOM 2118 N N . ALA A 1 280 ? 9.167 2.552 -30.434 1.00 87.12 280 ALA A N 1
ATOM 2119 C CA . ALA A 1 280 ? 7.752 2.185 -30.515 1.00 87.12 280 ALA A CA 1
ATOM 2120 C C . ALA A 1 280 ? 7.301 1.287 -29.350 1.00 87.12 280 ALA A C 1
ATOM 2122 O O . ALA A 1 280 ? 6.229 1.520 -28.795 1.00 87.12 280 ALA A O 1
ATOM 2123 N N . ALA A 1 281 ? 8.140 0.341 -28.910 1.00 86.75 281 ALA A N 1
ATOM 2124 C CA . ALA A 1 281 ? 7.808 -0.511 -27.767 1.00 86.75 281 ALA A CA 1
ATOM 2125 C C . ALA A 1 281 ? 7.672 0.295 -26.462 1.00 86.75 281 ALA A C 1
ATOM 2127 O O . ALA A 1 281 ? 6.765 0.046 -25.680 1.00 86.75 281 ALA A O 1
ATOM 2128 N N . VAL A 1 282 ? 8.497 1.330 -26.246 1.00 87.19 282 VAL A N 1
ATOM 2129 C CA . VAL A 1 282 ? 8.382 2.184 -25.047 1.00 87.19 282 VAL A CA 1
ATOM 2130 C C . VAL A 1 282 ? 7.094 3.007 -25.091 1.00 87.19 282 VAL A C 1
ATOM 2132 O O . VAL A 1 282 ? 6.421 3.145 -24.073 1.00 87.19 282 VAL A O 1
ATOM 2135 N N . LYS A 1 283 ? 6.728 3.527 -26.267 1.00 83.38 283 LYS A N 1
ATOM 2136 C CA . LYS A 1 283 ? 5.521 4.344 -26.445 1.00 83.38 283 LYS A CA 1
ATOM 2137 C C . LYS A 1 283 ? 4.228 3.536 -26.311 1.00 83.38 283 LYS A C 1
ATOM 2139 O O . LYS A 1 283 ? 3.266 4.028 -25.727 1.00 83.38 283 LYS A O 1
ATOM 2144 N N . VAL A 1 284 ? 4.195 2.336 -26.893 1.00 82.81 284 VAL A N 1
ATOM 2145 C CA . VAL A 1 284 ? 2.975 1.524 -27.027 1.00 82.81 284 VAL A CA 1
ATOM 2146 C C . VAL A 1 284 ? 2.850 0.500 -25.902 1.00 82.81 284 VAL A C 1
ATOM 2148 O O . VAL A 1 284 ? 1.816 0.446 -25.244 1.00 82.81 284 VAL A O 1
ATOM 2151 N N . GLU A 1 285 ? 3.892 -0.294 -25.663 1.00 83.19 285 GLU A N 1
ATOM 2152 C CA . GLU A 1 285 ? 3.880 -1.384 -24.674 1.00 83.19 285 GLU A CA 1
ATOM 2153 C C . GLU A 1 285 ? 4.337 -0.911 -23.283 1.00 83.19 285 GLU A C 1
ATOM 2155 O O . GLU A 1 285 ? 4.002 -1.509 -22.260 1.00 83.19 285 GLU A O 1
ATOM 2160 N N . GLY A 1 286 ? 5.065 0.207 -23.224 1.00 88.69 286 GLY A N 1
ATOM 2161 C CA . GLY A 1 286 ? 5.541 0.807 -21.985 1.00 88.69 286 GLY A CA 1
ATOM 2162 C C . GLY A 1 286 ? 6.834 0.184 -21.461 1.00 88.69 286 GLY A C 1
ATOM 2163 O O . GLY A 1 286 ? 7.444 -0.704 -22.052 1.00 88.69 286 GLY A O 1
ATOM 2164 N N . CYS A 1 287 ? 7.276 0.660 -20.297 1.00 91.94 287 CYS A N 1
ATOM 2165 C CA . CYS A 1 287 ? 8.563 0.273 -19.712 1.00 91.94 287 CYS A CA 1
ATOM 2166 C C . CYS A 1 287 ? 8.633 -1.225 -19.360 1.00 91.94 287 CYS A C 1
ATOM 2168 O O . CYS A 1 287 ? 9.707 -1.826 -19.391 1.00 91.94 287 CYS A O 1
ATOM 2170 N N . THR A 1 288 ? 7.488 -1.832 -19.030 1.00 91.75 288 THR A N 1
ATOM 2171 C CA . THR A 1 288 ? 7.420 -3.225 -18.558 1.00 91.75 288 THR A CA 1
ATOM 2172 C C . THR A 1 288 ? 7.551 -4.271 -19.663 1.00 91.75 288 THR A C 1
ATOM 2174 O O . THR A 1 288 ? 7.761 -5.439 -19.354 1.00 91.75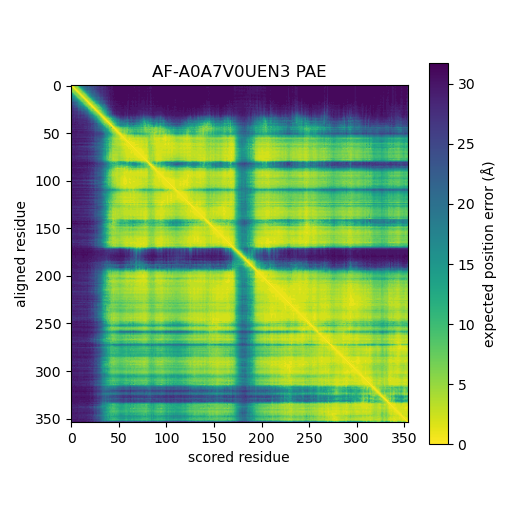 288 THR A O 1
ATOM 2177 N N . ALA A 1 289 ? 7.546 -3.859 -20.935 1.00 91.81 289 ALA A N 1
ATOM 2178 C CA . ALA A 1 289 ? 7.927 -4.724 -22.053 1.00 91.81 289 ALA A CA 1
ATOM 2179 C C . ALA A 1 289 ? 9.388 -5.201 -21.946 1.00 91.81 289 ALA A C 1
ATOM 2181 O O . ALA A 1 289 ? 9.735 -6.295 -22.384 1.00 91.81 289 ALA A O 1
ATOM 2182 N N . CYS A 1 290 ? 10.243 -4.387 -21.318 1.00 93.75 290 CYS A N 1
ATOM 2183 C CA . CYS A 1 290 ? 11.667 -4.666 -21.150 1.00 93.75 290 CYS A CA 1
ATOM 2184 C C . CYS A 1 290 ? 12.079 -4.848 -19.685 1.00 93.75 290 CYS A C 1
ATOM 2186 O O . CYS A 1 290 ? 13.025 -5.593 -19.415 1.00 93.75 290 CYS A O 1
ATOM 2188 N N . HIS A 1 291 ? 11.389 -4.187 -18.748 1.00 94.94 291 HIS A N 1
ATOM 2189 C CA . HIS A 1 291 ? 11.775 -4.119 -17.339 1.00 94.94 291 HIS A CA 1
ATOM 2190 C C . HIS A 1 291 ? 10.794 -4.827 -16.392 1.00 94.94 291 HIS A C 1
ATOM 2192 O O . HIS A 1 291 ? 9.580 -4.693 -16.510 1.00 94.94 291 HIS A O 1
ATOM 2198 N N . SER A 1 292 ? 11.326 -5.503 -15.372 1.00 94.88 292 SER A N 1
ATOM 2199 C CA . SER A 1 292 ? 10.573 -5.972 -14.204 1.00 94.88 292 SER A CA 1
ATOM 2200 C C . SER A 1 292 ? 10.611 -4.902 -13.104 1.00 94.88 292 SER A C 1
ATOM 2202 O O . SER A 1 292 ? 11.681 -4.655 -12.548 1.00 94.88 292 SER A O 1
ATOM 2204 N N . PRO A 1 293 ? 9.486 -4.257 -12.744 1.00 93.69 293 PRO A N 1
ATOM 2205 C CA . PRO A 1 293 ? 9.482 -3.160 -11.776 1.00 93.69 293 PRO A CA 1
ATOM 2206 C C . PRO A 1 293 ? 9.734 -3.604 -10.328 1.00 93.69 293 PRO A C 1
ATOM 2208 O O . PRO A 1 293 ? 10.001 -2.757 -9.486 1.00 93.69 293 PRO A O 1
ATOM 2211 N N . HIS A 1 294 ? 9.684 -4.893 -9.997 1.00 96.19 294 HIS A N 1
ATOM 2212 C CA . HIS A 1 294 ? 10.017 -5.352 -8.643 1.00 96.19 294 HIS A CA 1
ATOM 2213 C C . HIS A 1 294 ? 11.453 -5.852 -8.569 1.00 96.19 294 HIS A C 1
ATOM 2215 O O . HIS A 1 294 ? 12.238 -5.346 -7.773 1.00 96.19 294 HIS A O 1
ATOM 2221 N N . GLY A 1 295 ? 11.823 -6.788 -9.443 1.00 96.12 295 GLY A N 1
ATOM 2222 C CA . GLY A 1 295 ? 13.183 -7.301 -9.500 1.00 96.12 295 GLY A CA 1
ATOM 2223 C C . GLY A 1 295 ? 13.395 -8.412 -10.519 1.00 96.12 295 GLY A C 1
ATOM 2224 O O . GLY A 1 295 ? 12.452 -9.019 -11.030 1.00 96.12 295 GLY A O 1
ATOM 2225 N N . THR A 1 296 ? 14.663 -8.651 -10.835 1.00 96.19 296 THR A N 1
ATOM 2226 C CA . THR A 1 296 ? 15.157 -9.696 -11.742 1.00 96.19 296 THR A CA 1
ATOM 2227 C C . THR A 1 296 ? 16.622 -10.010 -11.417 1.00 96.19 296 THR A C 1
ATOM 2229 O O . THR A 1 296 ? 17.313 -9.268 -10.715 1.00 96.19 296 THR A O 1
ATOM 2232 N N . VAL A 1 297 ? 17.120 -11.126 -11.944 1.00 95.38 297 VAL A N 1
ATOM 2233 C CA . VAL A 1 297 ? 18.543 -11.494 -11.883 1.00 95.38 297 VAL A CA 1
ATOM 2234 C C . VAL A 1 297 ? 19.404 -10.688 -12.859 1.00 95.38 297 VAL A C 1
ATOM 2236 O O . VAL A 1 297 ? 20.624 -10.627 -12.708 1.00 95.38 297 VAL A O 1
ATOM 2239 N N . SER A 1 298 ? 18.784 -10.082 -13.871 1.00 94.56 298 SER A N 1
ATOM 2240 C CA . SER A 1 298 ? 19.471 -9.328 -14.920 1.00 94.56 298 SER A CA 1
ATOM 2241 C C . SER A 1 298 ? 19.723 -7.889 -14.479 1.00 94.56 298 SER A C 1
ATOM 2243 O O . SER A 1 298 ? 18.895 -7.283 -13.802 1.00 94.56 298 SER A O 1
ATOM 2245 N N . ARG A 1 299 ? 20.847 -7.304 -14.907 1.00 92.56 299 ARG A N 1
ATOM 2246 C CA . ARG A 1 299 ? 21.138 -5.882 -14.658 1.00 92.56 299 ARG A CA 1
ATOM 2247 C C . ARG A 1 299 ? 20.058 -4.988 -15.273 1.00 92.56 299 ARG A C 1
ATOM 2249 O O . ARG A 1 299 ? 19.407 -5.371 -16.242 1.00 92.56 299 ARG A O 1
ATOM 2256 N N . MET A 1 300 ? 19.911 -3.783 -14.722 1.00 92.62 300 MET A N 1
ATOM 2257 C CA . MET A 1 300 ? 18.950 -2.771 -15.187 1.00 92.62 300 MET A CA 1
ATOM 2258 C C . MET A 1 300 ? 17.507 -3.271 -15.214 1.00 92.62 300 MET A C 1
ATOM 2260 O O . MET A 1 300 ? 16.703 -2.830 -16.026 1.00 92.62 300 MET A O 1
ATOM 2264 N N . LEU A 1 301 ? 17.174 -4.208 -14.332 1.00 95.81 301 LEU A N 1
ATOM 2265 C CA . LEU A 1 301 ? 15.836 -4.764 -14.214 1.00 95.81 301 LEU A CA 1
ATOM 2266 C C . LEU A 1 301 ? 15.311 -5.473 -15.480 1.00 95.81 301 LEU A C 1
ATOM 2268 O O . LEU A 1 301 ? 14.105 -5.629 -15.629 1.00 95.81 301 LEU A O 1
ATOM 2272 N N . LEU A 1 302 ? 16.181 -5.928 -16.386 1.00 95.62 302 LEU A N 1
ATOM 2273 C CA . LEU A 1 302 ? 15.751 -6.510 -17.662 1.00 95.62 302 LEU A CA 1
ATOM 2274 C C . LEU A 1 302 ? 15.068 -7.885 -17.518 1.00 95.62 302 LEU A C 1
ATOM 2276 O O . LEU A 1 302 ? 15.504 -8.760 -16.761 1.00 95.62 302 LEU A O 1
ATOM 2280 N N . LEU A 1 303 ? 14.031 -8.119 -18.327 1.00 94.25 303 LEU A N 1
ATOM 2281 C CA . LEU A 1 303 ? 13.314 -9.405 -18.396 1.00 94.25 303 LEU A CA 1
ATOM 2282 C C . LEU A 1 303 ? 14.158 -10.557 -18.968 1.00 94.25 303 LEU A C 1
ATOM 2284 O O . LEU A 1 303 ? 13.784 -11.729 -18.852 1.00 94.25 303 LEU A O 1
ATOM 2288 N N . ARG A 1 304 ? 15.289 -10.241 -19.608 1.00 92.19 304 ARG A N 1
ATOM 2289 C CA . ARG A 1 304 ? 16.247 -11.203 -20.162 1.00 92.19 304 ARG A CA 1
ATOM 2290 C C . ARG A 1 304 ? 17.655 -10.858 -19.702 1.00 92.19 304 ARG A C 1
ATOM 2292 O O . ARG A 1 304 ? 17.992 -9.687 -19.553 1.00 92.19 304 ARG A O 1
ATOM 2299 N N . ARG A 1 305 ? 18.463 -11.896 -19.481 1.00 88.12 305 ARG A N 1
ATOM 2300 C CA . ARG A 1 305 ? 19.850 -11.760 -19.018 1.00 88.12 305 ARG A CA 1
ATOM 2301 C C . ARG A 1 305 ? 20.762 -11.176 -20.092 1.00 88.12 305 ARG A C 1
ATOM 2303 O O . ARG A 1 305 ? 21.604 -10.345 -19.775 1.00 88.12 305 ARG A O 1
ATOM 2310 N N . GLU A 1 306 ? 20.584 -11.622 -21.329 1.00 88.56 306 GLU A N 1
ATOM 2311 C CA . GLU A 1 306 ? 21.310 -11.120 -22.496 1.00 88.56 306 GLU A CA 1
ATOM 2312 C C . GLU A 1 306 ? 20.432 -10.096 -23.213 1.00 88.56 306 GLU A C 1
ATOM 2314 O O . GLU A 1 306 ? 19.294 -10.403 -23.590 1.00 88.56 306 GLU A O 1
ATOM 2319 N N . GLY A 1 307 ? 20.950 -8.879 -23.381 1.00 86.75 307 GLY A N 1
ATOM 2320 C CA . GLY A 1 307 ? 20.199 -7.767 -23.965 1.00 86.75 307 GLY A CA 1
ATOM 2321 C C . GLY A 1 307 ? 19.831 -8.054 -25.417 1.00 86.75 307 GLY A C 1
ATOM 2322 O O . GLY A 1 307 ? 18.708 -7.788 -25.839 1.00 86.75 307 GLY A O 1
ATOM 2323 N N . ARG A 1 308 ? 20.718 -8.732 -26.150 1.00 87.56 308 ARG A N 1
ATOM 2324 C CA . ARG A 1 308 ? 20.453 -9.219 -27.508 1.00 87.56 308 ARG A CA 1
ATOM 2325 C C . ARG A 1 308 ? 19.145 -10.009 -27.600 1.00 87.56 308 ARG A C 1
ATOM 2327 O O . ARG A 1 308 ? 18.329 -9.725 -28.471 1.00 87.56 308 ARG A O 1
ATOM 2334 N N . PHE A 1 309 ? 18.899 -10.964 -26.701 1.00 88.75 309 PHE A N 1
ATOM 2335 C CA . PHE A 1 309 ? 17.662 -11.759 -26.728 1.00 88.75 309 PHE A CA 1
ATOM 2336 C C . PHE A 1 309 ? 16.417 -10.983 -26.297 1.00 88.75 309 PHE A C 1
ATOM 2338 O O . PHE A 1 309 ? 15.303 -11.449 -26.529 1.00 88.75 309 PHE A O 1
ATOM 2345 N N . LEU A 1 310 ? 16.570 -9.816 -25.675 1.00 91.25 310 LEU A N 1
ATOM 2346 C CA . LEU A 1 310 ? 15.452 -8.904 -25.479 1.00 91.25 310 LEU A CA 1
ATOM 2347 C C . LEU A 1 310 ? 15.080 -8.227 -26.802 1.00 91.25 310 LEU A C 1
ATOM 2349 O O . LEU A 1 310 ? 13.924 -8.277 -27.205 1.00 91.25 310 LEU A O 1
ATOM 2353 N N . CYS A 1 311 ? 16.066 -7.682 -27.518 1.00 89.12 311 CYS A N 1
ATOM 2354 C CA . CYS A 1 311 ? 15.851 -7.005 -28.800 1.00 89.12 311 CYS A CA 1
ATOM 2355 C C . CYS A 1 311 ? 15.258 -7.947 -29.860 1.00 89.12 311 CYS A C 1
ATOM 2357 O O . CYS A 1 311 ? 14.338 -7.575 -30.588 1.00 89.12 311 CYS A O 1
ATOM 2359 N N . LEU A 1 312 ? 15.758 -9.185 -29.916 1.00 87.94 312 LEU A N 1
ATOM 2360 C CA . LEU A 1 312 ? 15.339 -10.196 -30.890 1.00 87.94 312 LEU A CA 1
ATOM 2361 C C . LEU A 1 312 ? 13.905 -10.714 -30.689 1.00 87.94 312 LEU A C 1
ATOM 2363 O O . LEU A 1 312 ? 13.439 -11.494 -31.510 1.00 87.94 312 LEU A O 1
ATOM 2367 N N . GLN A 1 313 ? 13.189 -10.298 -29.639 1.00 87.81 313 GLN A N 1
ATOM 2368 C CA . GLN A 1 313 ? 11.761 -10.620 -29.497 1.00 87.81 313 GLN A CA 1
ATOM 2369 C C . GLN A 1 313 ? 10.906 -9.889 -30.535 1.00 87.81 313 GLN A C 1
ATOM 2371 O O . GLN A 1 313 ? 9.891 -10.424 -30.969 1.00 87.81 313 GLN A O 1
ATOM 2376 N N . CYS A 1 314 ? 11.353 -8.706 -30.965 1.00 88.81 314 CYS A N 1
ATOM 2377 C CA . CYS A 1 314 ? 10.658 -7.891 -31.961 1.00 88.81 314 CYS A CA 1
ATOM 2378 C C . CYS A 1 314 ? 11.504 -7.688 -33.227 1.00 88.81 314 CYS A C 1
ATOM 2380 O O . CYS A 1 314 ? 10.976 -7.624 -34.335 1.00 88.81 314 CYS A O 1
ATOM 2382 N N . HIS A 1 315 ? 12.829 -7.616 -33.091 1.00 87.50 315 HIS A N 1
ATOM 2383 C CA . HIS A 1 315 ? 13.754 -7.400 -34.200 1.00 87.50 315 HIS A CA 1
ATOM 2384 C C . HIS A 1 315 ? 14.297 -8.731 -34.726 1.00 87.50 315 HIS A C 1
ATOM 2386 O O . HIS A 1 315 ? 15.436 -9.085 -34.445 1.00 87.50 315 HIS A O 1
ATOM 2392 N N . VAL A 1 316 ? 13.480 -9.488 -35.459 1.00 83.38 316 VAL A N 1
ATOM 2393 C CA . VAL A 1 316 ? 13.839 -10.844 -35.927 1.00 83.38 316 VAL A CA 1
ATOM 2394 C C . VAL A 1 316 ? 14.501 -10.883 -37.308 1.00 83.38 316 VAL A C 1
ATOM 2396 O O . VAL A 1 316 ? 15.201 -11.845 -37.617 1.00 83.38 316 VAL A O 1
ATOM 2399 N N . ASP A 1 317 ? 14.308 -9.844 -38.125 1.00 81.69 317 ASP A N 1
ATOM 2400 C CA . ASP A 1 317 ? 14.834 -9.765 -39.489 1.00 81.69 317 ASP A CA 1
ATOM 2401 C C . ASP A 1 317 ? 15.888 -8.643 -39.612 1.00 81.69 317 ASP A C 1
ATOM 2403 O O . ASP A 1 317 ? 15.544 -7.465 -39.472 1.00 81.69 317 ASP A O 1
ATOM 2407 N N . PRO A 1 318 ? 17.167 -8.970 -39.889 1.00 73.56 318 PRO A N 1
ATOM 2408 C CA . PRO A 1 318 ? 18.228 -7.979 -40.085 1.00 73.56 318 PRO A CA 1
ATOM 2409 C C . PRO A 1 318 ? 18.076 -7.151 -41.369 1.00 73.56 318 PRO A C 1
ATOM 2411 O O . PRO A 1 318 ? 18.807 -6.182 -41.561 1.00 73.56 318 PRO A O 1
ATOM 2414 N N . HIS A 1 319 ? 17.171 -7.527 -42.272 1.00 74.88 319 HIS A N 1
ATOM 2415 C CA . HIS A 1 319 ? 16.866 -6.780 -43.490 1.00 74.88 319 HIS A CA 1
ATOM 2416 C C . HIS A 1 319 ? 15.586 -5.952 -43.369 1.00 74.88 319 HIS A C 1
ATOM 2418 O O . HIS A 1 319 ? 15.252 -5.211 -44.298 1.00 74.88 319 HIS A O 1
ATOM 2424 N N . ALA A 1 320 ? 14.902 -6.013 -42.221 1.00 76.44 320 ALA A N 1
ATOM 2425 C CA . ALA A 1 320 ? 13.741 -5.180 -41.977 1.00 76.44 320 ALA A CA 1
ATOM 2426 C C . ALA A 1 320 ? 14.127 -3.686 -42.042 1.00 76.44 320 ALA A C 1
ATOM 2428 O O . ALA A 1 320 ? 15.185 -3.296 -41.533 1.00 76.44 320 ALA A O 1
ATOM 2429 N N . PRO A 1 321 ? 13.272 -2.813 -42.611 1.00 70.44 321 PRO A N 1
ATOM 2430 C CA . PRO A 1 321 ? 13.576 -1.388 -42.783 1.00 70.44 321 PRO A CA 1
ATOM 2431 C C . PRO A 1 321 ? 13.940 -0.645 -41.486 1.00 70.44 321 PRO A C 1
ATOM 2433 O O . PRO A 1 321 ? 14.620 0.381 -41.522 1.00 70.44 321 PRO A O 1
ATOM 2436 N N . ASN A 1 322 ? 13.487 -1.149 -40.336 1.00 67.75 322 ASN A N 1
ATOM 2437 C CA . ASN A 1 322 ? 13.743 -0.606 -39.003 1.00 67.75 322 ASN A CA 1
ATOM 2438 C C . ASN A 1 322 ? 15.004 -1.176 -38.321 1.00 67.75 322 ASN A C 1
ATOM 2440 O O . ASN A 1 322 ? 15.375 -0.676 -37.262 1.00 67.75 322 ASN A O 1
ATOM 2444 N N . VAL A 1 323 ? 15.670 -2.184 -38.900 1.00 74.94 323 VAL A N 1
ATOM 2445 C CA . VAL A 1 323 ? 16.864 -2.841 -38.327 1.00 74.94 323 VAL A CA 1
ATOM 2446 C C . VAL A 1 323 ? 17.918 -3.150 -39.401 1.00 74.94 323 VAL A C 1
ATOM 2448 O O . VAL A 1 323 ? 18.439 -4.264 -39.422 1.00 74.94 323 VAL A O 1
ATOM 2451 N N . PRO A 1 324 ? 18.283 -2.216 -40.300 1.00 77.12 324 PRO A N 1
ATOM 2452 C CA . PRO A 1 324 ? 19.141 -2.538 -41.436 1.00 77.12 324 PRO A CA 1
ATOM 2453 C C . PRO A 1 324 ? 20.544 -2.967 -40.979 1.00 77.12 324 PRO A C 1
ATOM 2455 O O . PRO A 1 324 ? 21.364 -2.146 -40.570 1.00 77.12 324 PRO A O 1
ATOM 2458 N N . HIS A 1 325 ? 20.832 -4.263 -41.076 1.00 82.31 325 HIS A N 1
ATOM 2459 C CA . HIS A 1 325 ? 22.126 -4.858 -40.767 1.00 82.31 325 HIS A CA 1
ATOM 2460 C C . HIS A 1 325 ? 22.578 -5.794 -41.889 1.00 82.31 325 HIS A C 1
ATOM 2462 O O . HIS A 1 325 ? 21.800 -6.527 -42.497 1.00 82.31 325 HIS A O 1
ATOM 2468 N N . GLY A 1 326 ? 23.891 -5.849 -42.118 1.00 74.25 326 GLY A N 1
ATOM 2469 C CA . GLY A 1 326 ? 24.478 -6.982 -42.829 1.00 74.25 326 GLY A CA 1
ATOM 2470 C C . GLY A 1 326 ? 24.361 -8.258 -41.986 1.00 74.25 326 GLY A C 1
ATOM 2471 O O . GLY A 1 326 ? 24.498 -8.202 -40.761 1.00 74.25 326 GLY A O 1
ATOM 2472 N N . ARG A 1 327 ? 24.184 -9.420 -42.632 1.00 66.12 327 ARG A N 1
ATOM 2473 C CA . ARG A 1 327 ? 24.019 -10.737 -41.976 1.00 66.12 327 ARG A CA 1
ATOM 2474 C C . ARG A 1 327 ? 25.064 -11.013 -40.884 1.00 66.12 327 ARG A C 1
ATOM 2476 O O . ARG A 1 327 ? 24.735 -11.542 -39.828 1.00 66.12 327 ARG A O 1
ATOM 2483 N N . LEU A 1 328 ? 26.318 -10.618 -41.119 1.00 66.69 328 LEU A N 1
ATOM 2484 C CA . LEU A 1 328 ? 27.413 -10.760 -40.154 1.00 66.69 328 LEU A CA 1
ATOM 2485 C C . LEU A 1 328 ? 27.278 -9.786 -38.973 1.00 66.69 328 LEU A C 1
ATOM 2487 O O . LEU A 1 328 ? 27.395 -10.202 -37.828 1.00 66.69 328 LEU A O 1
ATOM 2491 N N . GLY A 1 329 ? 26.967 -8.511 -39.227 1.00 68.00 329 GLY A N 1
ATOM 2492 C CA . GLY A 1 329 ? 26.870 -7.479 -38.188 1.00 68.00 329 GLY A CA 1
ATOM 2493 C C . GLY A 1 329 ? 25.808 -7.774 -37.125 1.00 68.00 329 GLY A C 1
ATOM 2494 O O . GLY A 1 329 ? 26.032 -7.505 -35.950 1.00 68.00 329 GLY A O 1
ATOM 2495 N N . PHE A 1 330 ? 24.696 -8.385 -37.529 1.00 71.75 330 PHE A N 1
ATOM 2496 C CA . PHE A 1 330 ? 23.585 -8.755 -36.648 1.00 71.75 330 PHE A CA 1
ATOM 2497 C C . PHE A 1 330 ? 23.839 -10.028 -35.818 1.00 71.75 330 PHE A C 1
ATOM 2499 O O . PHE A 1 330 ? 23.339 -10.186 -34.699 1.00 71.75 330 PHE A O 1
ATOM 2506 N N . ALA A 1 331 ? 24.620 -10.963 -36.364 1.00 68.94 331 ALA A N 1
ATOM 2507 C CA . ALA A 1 331 ? 24.890 -12.249 -35.729 1.00 68.94 331 ALA A CA 1
ATOM 2508 C C . ALA A 1 331 ? 26.134 -12.231 -34.828 1.00 68.94 331 ALA A C 1
ATOM 2510 O O . ALA A 1 331 ? 26.150 -12.931 -33.820 1.00 68.94 331 ALA A O 1
ATOM 2511 N N . THR A 1 332 ? 27.167 -11.448 -35.166 1.00 68.19 332 THR A N 1
ATOM 2512 C CA . THR A 1 332 ? 28.505 -11.605 -34.563 1.00 68.19 332 THR A CA 1
ATOM 2513 C C . THR A 1 332 ? 28.981 -10.436 -33.699 1.00 68.19 332 THR A C 1
ATOM 2515 O O . THR A 1 332 ? 30.010 -10.564 -33.040 1.00 68.19 332 THR A O 1
ATOM 2518 N N . ARG A 1 333 ? 28.269 -9.298 -33.647 1.00 68.25 333 ARG A N 1
ATOM 2519 C CA . ARG A 1 333 ? 28.742 -8.094 -32.922 1.00 68.25 333 ARG A CA 1
ATOM 2520 C C . ARG A 1 333 ? 28.392 -8.026 -31.427 1.00 68.25 333 ARG A C 1
ATOM 2522 O O . ARG A 1 333 ? 28.812 -7.086 -30.747 1.00 68.25 333 ARG A O 1
ATOM 2529 N N . GLY A 1 334 ? 27.713 -9.040 -30.892 1.00 81.25 334 GLY A N 1
ATOM 2530 C CA . GLY A 1 334 ? 27.364 -9.132 -29.471 1.00 81.25 334 GLY A CA 1
ATOM 2531 C C . GLY A 1 334 ? 26.126 -8.308 -29.108 1.00 81.25 334 GLY A C 1
ATOM 2532 O O . GLY A 1 334 ? 25.107 -8.394 -29.790 1.00 81.25 334 GLY A O 1
ATOM 2533 N N . GLU A 1 335 ? 26.202 -7.548 -28.014 1.00 87.44 335 GLU A N 1
ATOM 2534 C CA . GLU A 1 335 ? 25.085 -6.752 -27.489 1.00 87.44 335 GLU A CA 1
ATOM 2535 C C . GLU A 1 335 ? 24.714 -5.571 -28.398 1.00 87.44 335 GLU A C 1
ATOM 2537 O O . GLU A 1 335 ? 25.567 -4.762 -28.769 1.00 87.44 335 GLU A O 1
ATOM 2542 N N . CYS A 1 336 ? 23.419 -5.432 -28.698 1.00 88.12 336 CYS A N 1
ATOM 2543 C CA . CYS A 1 336 ? 22.881 -4.398 -29.590 1.00 88.12 336 CYS A CA 1
ATOM 2544 C C . CYS A 1 336 ? 23.157 -2.978 -29.068 1.00 88.12 336 CYS A C 1
ATOM 2546 O O . CYS A 1 336 ? 23.474 -2.070 -29.838 1.00 88.12 336 CYS A O 1
ATOM 2548 N N . VAL A 1 337 ? 23.110 -2.803 -27.743 1.00 89.94 337 VAL A N 1
ATOM 2549 C CA . VAL A 1 337 ? 23.283 -1.507 -27.065 1.00 89.94 337 VAL A CA 1
ATOM 2550 C C . VAL A 1 337 ? 24.697 -0.928 -27.162 1.00 89.94 337 VAL A C 1
ATOM 2552 O O . VAL A 1 337 ? 24.919 0.202 -26.751 1.00 89.94 337 VAL A O 1
ATOM 2555 N N . ARG A 1 338 ? 25.663 -1.670 -27.726 1.00 87.88 338 ARG A N 1
ATOM 2556 C CA . ARG A 1 338 ? 27.007 -1.140 -28.022 1.00 87.88 338 ARG A CA 1
ATOM 2557 C C . ARG A 1 338 ? 27.001 -0.086 -29.124 1.00 87.88 338 ARG A C 1
ATOM 2559 O O . ARG A 1 338 ? 27.900 0.743 -29.164 1.00 87.88 338 ARG A O 1
ATOM 2566 N N . CYS A 1 339 ? 26.037 -0.172 -30.036 1.00 87.62 339 CYS A N 1
ATOM 2567 C CA . CYS A 1 339 ? 25.830 0.817 -31.091 1.00 87.62 339 CYS A CA 1
ATOM 2568 C C . CYS A 1 339 ? 24.500 1.543 -30.888 1.00 87.62 339 CYS A C 1
ATOM 2570 O O . CYS A 1 339 ? 24.432 2.747 -31.090 1.00 87.62 339 CYS A O 1
ATOM 2572 N N . HIS A 1 340 ? 23.462 0.824 -30.453 1.00 90.94 340 HIS A N 1
ATOM 2573 C CA . HIS A 1 340 ? 22.143 1.381 -30.176 1.00 90.94 340 HIS A CA 1
ATOM 2574 C C . HIS A 1 340 ? 22.042 1.847 -28.719 1.00 90.94 340 HIS A C 1
ATOM 2576 O O . HIS A 1 340 ? 21.368 1.214 -27.914 1.00 90.94 340 HIS A O 1
ATOM 2582 N N . ALA A 1 341 ? 22.763 2.894 -28.335 1.00 90.19 341 ALA A N 1
ATOM 2583 C CA . ALA A 1 341 ? 22.847 3.313 -26.935 1.00 90.19 341 ALA A CA 1
ATOM 2584 C C . ALA A 1 341 ? 21.608 4.094 -26.448 1.00 90.19 341 ALA A C 1
ATOM 2586 O O . ALA A 1 341 ? 21.259 4.043 -25.265 1.00 90.19 341 ALA A O 1
ATOM 2587 N N . THR A 1 342 ? 20.868 4.745 -27.351 1.00 92.19 342 THR A N 1
ATOM 2588 C CA . THR A 1 342 ? 19.700 5.580 -27.011 1.00 92.19 342 THR A CA 1
ATOM 2589 C C . THR A 1 342 ? 18.363 4.832 -27.130 1.00 92.19 342 THR A C 1
ATOM 2591 O O . THR A 1 342 ? 17.363 5.383 -27.576 1.00 92.19 342 THR A O 1
ATOM 2594 N N . VAL A 1 343 ? 18.302 3.566 -26.685 1.00 91.38 343 VAL A N 1
ATOM 2595 C CA . VAL A 1 343 ? 17.128 2.663 -26.853 1.00 91.38 343 VAL A CA 1
ATOM 2596 C C . VAL A 1 343 ? 15.808 3.150 -26.242 1.00 91.38 343 VAL A C 1
ATOM 2598 O O . VAL A 1 343 ? 14.747 2.627 -26.566 1.00 91.38 343 VAL A O 1
ATOM 2601 N N . HIS A 1 344 ? 15.856 4.130 -25.340 1.00 92.06 344 HIS A N 1
ATOM 2602 C CA . HIS A 1 344 ? 14.662 4.704 -24.712 1.00 92.06 344 HIS A CA 1
ATOM 2603 C C . HIS A 1 344 ? 14.039 5.838 -25.545 1.00 92.06 344 HIS A C 1
ATOM 2605 O O . HIS A 1 344 ? 12.930 6.271 -25.247 1.00 92.06 344 HIS A O 1
ATOM 2611 N N . GLY A 1 345 ? 14.745 6.305 -26.579 1.00 91.44 345 GLY A N 1
ATOM 2612 C CA . GLY A 1 345 ? 14.385 7.445 -27.412 1.00 91.44 345 GLY A CA 1
ATOM 2613 C C . GLY A 1 345 ? 15.613 8.291 -27.758 1.00 91.44 345 GLY A C 1
ATOM 2614 O O . GLY A 1 345 ? 16.524 8.438 -26.943 1.00 91.44 345 GLY A O 1
ATOM 2615 N N . SER A 1 346 ? 15.643 8.842 -28.972 1.00 91.75 346 SER A N 1
ATOM 2616 C CA . SER A 1 346 ? 16.755 9.645 -29.488 1.00 91.75 346 SER A CA 1
ATOM 2617 C C . SER A 1 346 ? 16.261 10.937 -30.127 1.00 91.75 346 SER A C 1
ATOM 2619 O O . SER A 1 346 ? 15.226 10.966 -30.788 1.00 91.75 346 SER A O 1
ATOM 2621 N N . ASN A 1 347 ? 17.039 12.007 -29.975 1.00 91.38 347 ASN A N 1
ATOM 2622 C CA . ASN A 1 347 ? 16.818 13.273 -30.679 1.00 91.38 347 ASN A CA 1
ATOM 2623 C C . ASN A 1 347 ? 17.708 13.437 -31.917 1.00 91.38 347 ASN A C 1
ATOM 2625 O O . ASN A 1 347 ? 17.571 14.415 -32.639 1.00 91.38 347 ASN A O 1
ATOM 2629 N N . HIS A 1 348 ? 18.606 12.485 -32.176 1.00 91.06 348 HIS A N 1
ATOM 2630 C CA . HIS A 1 348 ? 19.634 12.626 -33.211 1.00 91.06 348 HIS A CA 1
ATOM 2631 C C . HIS A 1 348 ? 19.576 11.507 -34.251 1.00 91.06 348 HIS A C 1
ATOM 2633 O O . HIS A 1 348 ? 19.864 11.740 -35.422 1.00 91.06 348 HIS A O 1
ATOM 2639 N N . SER A 1 349 ? 19.163 10.298 -33.856 1.00 90.19 349 SER A N 1
ATOM 2640 C CA . SER A 1 349 ? 19.176 9.129 -34.733 1.00 90.19 349 SER A CA 1
ATOM 2641 C C . SER A 1 349 ? 17.876 8.342 -34.661 1.00 90.19 349 SER A C 1
ATOM 2643 O O . SER A 1 349 ? 17.503 7.824 -33.611 1.00 90.19 349 SER A O 1
ATOM 2645 N N . LYS A 1 350 ? 17.243 8.138 -35.821 1.00 88.88 350 LYS A N 1
ATOM 2646 C CA . LYS A 1 350 ? 16.087 7.235 -35.963 1.00 88.88 350 LYS A CA 1
ATOM 2647 C C . LYS A 1 350 ? 16.409 5.768 -35.658 1.00 88.88 350 LYS A C 1
ATOM 2649 O O . LYS A 1 350 ? 15.499 4.965 -35.499 1.00 88.88 350 LYS A O 1
ATOM 2654 N N . PHE A 1 351 ? 17.695 5.425 -35.614 1.00 88.06 351 PHE A N 1
ATOM 2655 C CA . PHE A 1 351 ? 18.191 4.090 -35.300 1.00 88.06 351 PHE A CA 1
ATOM 2656 C C . PHE A 1 351 ? 18.770 4.005 -33.885 1.00 88.06 351 PHE A C 1
ATOM 2658 O O . PHE A 1 351 ? 19.413 3.014 -33.569 1.00 88.06 351 PHE A O 1
ATOM 2665 N N . PHE A 1 352 ? 18.578 5.018 -33.033 1.00 90.88 352 PHE A N 1
ATOM 2666 C CA . PHE A 1 352 ? 19.053 5.015 -31.641 1.00 90.88 352 PHE A CA 1
ATOM 2667 C C . PHE A 1 352 ? 20.573 4.870 -31.481 1.00 90.88 352 PHE A C 1
ATOM 2669 O O . PHE A 1 352 ? 21.053 4.350 -30.473 1.00 90.88 352 PHE A O 1
ATOM 2676 N N . LEU A 1 353 ? 21.324 5.319 -32.488 1.00 88.25 353 LEU A N 1
ATOM 2677 C CA . LEU A 1 353 ? 22.779 5.428 -32.415 1.00 88.25 353 LEU A CA 1
ATOM 2678 C C . LEU A 1 353 ? 23.171 6.619 -31.529 1.00 88.25 353 LEU A C 1
ATOM 2680 O O . LEU A 1 353 ? 22.401 7.584 -31.447 1.00 88.25 353 LEU A O 1
ATOM 2684 N N . ASP A 1 354 ? 24.328 6.514 -30.877 1.00 74.38 354 ASP A N 1
ATOM 2685 C CA . ASP A 1 354 ? 24.990 7.646 -30.207 1.00 74.38 354 ASP A CA 1
ATOM 2686 C C . ASP A 1 354 ? 25.596 8.634 -31.210 1.00 74.38 354 ASP A C 1
ATOM 2688 O O . ASP A 1 354 ? 26.116 8.174 -32.259 1.00 74.38 354 ASP A O 1
#

Nearest PDB structures (foldseek):
  6r2q-assembly1_A  TM=7.378E-01  e=1.734E-13  Shewanella baltica

pLDDT: mean 79.53, std 18.49, range [30.95, 96.94]

Radius of gyration: 32.44 Å; Cα contacts (8 Å, |Δi|>4): 404; chains: 1; bounding box: 112×44×92 Å

Mean predicted aligned error: 12.67 Å

Sequence (354 aa):
MNMIDLKQSRLNRWLLAFAPPILALSALSLALAQKQPAANESSTVQWKQPAGNPGDFAGTEVCAGCHVVEDSQFAKTAHAARHAEAAYGTGCESCHGPGKAHADAMNAAGGDDEKLQAAKKLVFAFHASPAKNSAKCLTCHVSSQDQQHFARSEHHFNGVACNTCHASHLVESAGVSNQAGAELPLAQFFTAVRRQEEQRWLSSSLLKKSQPALCYSCHGAVQSQFTLPSHHRVNEGLMKCTDCHSPHGTRNQPMLKKTNWEGCVNCHIEKRGPFIFEHAAVKVEGCTACHSPHGTVSRMLLLRREGRFLCLQCHVDPHAPNVPHGRLGFATRGECVRCHATVHGSNHSKFFLD

Solvent-accessible surface area (backbone atoms only — not comparable to full-atom values): 21482 Å² total; per-residue (Å²): 135,84,89,85,89,88,80,89,80,86,79,79,83,89,89,88,85,86,82,81,84,82,84,76,71,76,77,72,70,71,81,72,65,76,73,76,81,76,69,73,78,81,81,61,64,66,78,73,76,70,89,77,66,65,86,44,39,52,60,52,66,59,49,36,74,78,38,49,68,50,42,65,39,22,63,75,33,77,71,52,77,45,59,86,87,54,96,48,50,38,68,63,27,57,68,30,38,55,37,28,68,18,56,55,34,48,65,70,26,75,84,39,66,68,45,39,59,54,20,62,69,55,31,60,62,92,80,56,58,35,68,62,45,32,49,55,55,40,73,30,40,54,72,14,86,74,40,64,33,26,91,73,13,71,47,42,79,70,58,53,29,57,73,76,51,33,38,77,38,72,64,69,79,67,87,63,79,83,68,92,81,67,62,73,79,60,47,51,68,77,56,52,63,55,68,70,55,48,52,47,21,70,54,49,81,28,27,74,51,58,69,68,66,50,52,35,75,75,40,48,72,57,48,56,26,47,70,32,88,20,44,55,52,44,87,80,67,79,44,56,73,68,78,51,31,33,90,30,28,42,98,45,93,87,16,34,73,43,68,78,50,60,50,55,31,72,75,44,55,91,66,58,64,91,42,81,29,63,35,63,58,54,76,74,65,16,61,64,75,50,33,38,84,47,25,23,84,13,72,88,20,24,78,42,78,51,64,43,68,51,53,44,73,77,60,74,51,46,76,38,92,90,44,76,42,57,78,61,62,70,72,70,68,68,56,57,55,81,54,32,60,30,67,79,34,17,80,85,28,90,71,15,44,118

Foldseek 3Di:
DDDDDDDDDDDDDDDPDDDDDPPDPPPPVPPPPLPQDAFDDDWDWDDDADDDDQVLADDPVLVCVPVVQQQVQLCLAPQVVPDPPDPGCHDPCLQFNRCNQLSVQCVVCVPPPVSNVVSVVVIDDCPDFQVVNQVSVCSICCPTPLQVAQCVAPCVVVRHHPCLFADSGQFPPQPPPDDPPDPPVVVVVSRDDDPVQSVCCRRHVRTNDPQVVSVCVPPVVLVVQLVAPFFDCVVVSSDGPVLFARNSADPDRVRGPDDAAVSVCVVVVVLVDPFPAAQPCCVPVNPVLFADHGHDNAPPRGPDNFQLVSCCVPCVDCVPPLRPDDPCCSPPVGHPCVQQVQNSHHNPDNNNGD